Protein AF-A0A512M9X4-F1 (afdb_monomer)

InterPro domains:
  IPR002656 Acyltransferase 3 domain [PF01757] (6-324)
  IPR050879 Acyltransferase 3 [PTHR23028] (2-325)

Sequence (354 aa):
MVNRAYVGVSFFFVLSGFVLAYTYSGKLVGAGFSLRSFYARRVGRIYPAFFIGTLLHWPLFAWSQMTSLPSPDSYVRTGGVTLLTFSLVQSFFPWSLGQLNAPAWSVSVELFLYACFPWLIGMLGRVSNRRLSWIFLASLAACWGPALLHLMLPQGESAMPPWMRSPYPLTSTWIASFPVFHLPQFVAGAAAGLWVVRSARVACPVRLLHSLAACSLVLGVLILSMPSKQNILVDLALNHGALAGCFAVLFAWLALFPDLGLSRLLSWRPLVVLGDASYAMYILQMPVMAWLDWGMKRCGLEGLSLPGFGVGFVLLTLLSLLCTRWEDGVRPEFTRVLTMVFSRWRHSHGLKSL

Nearest PDB structures (foldseek):
  6w4s-assembly1_F  TM=2.107E-01  e=5.766E+00  Homo sapiens
  6gyo-assembly1_A  TM=1.285E-01  e=5.766E+00  Homo sapiens

Structure (mmCIF, N/CA/C/O backbone):
data_AF-A0A512M9X4-F1
#
_entry.id   AF-A0A512M9X4-F1
#
loop_
_atom_site.group_PDB
_atom_site.id
_atom_site.type_symbol
_atom_site.label_atom_id
_atom_site.label_alt_id
_atom_site.label_comp_id
_atom_site.label_asym_id
_atom_site.label_entity_id
_atom_site.label_seq_id
_atom_site.pdbx_PDB_ins_code
_atom_site.Cartn_x
_atom_site.Cartn_y
_atom_site.Cartn_z
_atom_site.occupancy
_atom_site.B_iso_or_equiv
_atom_site.auth_seq_id
_atom_site.auth_comp_id
_atom_site.auth_asym_id
_atom_site.auth_atom_id
_atom_site.pdbx_PDB_model_num
ATOM 1 N N . MET A 1 1 ? 3.735 17.672 -13.489 1.00 30.58 1 MET A N 1
ATOM 2 C CA . MET A 1 1 ? 2.627 18.016 -12.566 1.00 30.58 1 MET A CA 1
ATOM 3 C C . MET A 1 1 ? 2.171 16.865 -11.654 1.00 30.58 1 MET A C 1
ATOM 5 O O . MET A 1 1 ? 1.252 17.087 -10.884 1.00 30.58 1 MET A O 1
ATOM 9 N N . VAL A 1 2 ? 2.826 15.690 -11.606 1.00 48.66 2 VAL A N 1
ATOM 10 C CA . VAL A 1 2 ? 2.491 14.653 -10.599 1.00 48.66 2 VAL A CA 1
ATOM 11 C C . VAL A 1 2 ? 3.754 14.146 -9.893 1.00 48.66 2 VAL A C 1
ATOM 13 O O . VAL A 1 2 ? 4.154 13.001 -10.044 1.00 48.66 2 VAL A O 1
ATOM 16 N N . ASN A 1 3 ? 4.411 15.011 -9.116 1.00 61.12 3 ASN A N 1
ATOM 17 C CA . ASN A 1 3 ? 5.641 14.649 -8.390 1.00 61.12 3 ASN A CA 1
ATOM 18 C C . ASN A 1 3 ? 5.392 13.996 -7.019 1.00 61.12 3 ASN A C 1
ATOM 20 O O . ASN A 1 3 ? 6.343 13.763 -6.289 1.00 61.12 3 ASN A O 1
ATOM 24 N N . ARG A 1 4 ? 4.135 13.702 -6.648 1.00 73.00 4 ARG A N 1
ATOM 25 C CA . ARG A 1 4 ? 3.767 13.155 -5.323 1.00 73.00 4 ARG A CA 1
ATOM 26 C C . ARG A 1 4 ? 2.778 11.985 -5.364 1.00 73.00 4 ARG A C 1
ATOM 28 O O . ARG A 1 4 ? 2.141 11.683 -4.360 1.00 73.00 4 ARG A O 1
ATOM 35 N N . ALA A 1 5 ? 2.655 11.293 -6.502 1.00 74.69 5 ALA A N 1
ATOM 36 C CA . ALA A 1 5 ? 1.751 10.139 -6.638 1.00 74.69 5 ALA A CA 1
ATOM 37 C C . ALA A 1 5 ? 2.023 9.026 -5.606 1.00 74.69 5 ALA A C 1
ATOM 39 O O . ALA A 1 5 ? 1.099 8.329 -5.192 1.00 74.69 5 ALA A O 1
ATOM 40 N N . TYR A 1 6 ? 3.267 8.898 -5.132 1.00 80.44 6 TYR A N 1
ATOM 41 C CA . TYR A 1 6 ? 3.654 7.922 -4.109 1.00 80.44 6 TYR A CA 1
ATOM 42 C C . TYR A 1 6 ? 2.936 8.117 -2.760 1.00 80.44 6 TYR A C 1
ATOM 44 O O . TYR A 1 6 ? 2.852 7.167 -1.989 1.00 80.44 6 TYR A O 1
ATOM 52 N N . VAL A 1 7 ? 2.362 9.298 -2.483 1.00 86.00 7 VAL A N 1
ATOM 53 C CA . VAL A 1 7 ? 1.517 9.542 -1.295 1.00 86.00 7 VAL A CA 1
ATOM 54 C C . VAL A 1 7 ? 0.282 8.634 -1.287 1.00 86.00 7 VAL A C 1
ATOM 56 O O . VAL A 1 7 ? -0.192 8.235 -0.221 1.00 86.00 7 VAL A O 1
ATOM 59 N N . GLY A 1 8 ? -0.216 8.255 -2.470 1.00 87.56 8 GLY A N 1
ATOM 60 C CA . GLY A 1 8 ? -1.315 7.299 -2.601 1.00 87.56 8 GLY A CA 1
ATOM 61 C C . GLY A 1 8 ? -0.987 5.936 -1.988 1.00 87.56 8 GLY A C 1
ATOM 62 O O . GLY A 1 8 ? -1.864 5.284 -1.431 1.00 87.56 8 GLY A O 1
ATOM 63 N N . VAL A 1 9 ? 0.283 5.527 -1.995 1.00 90.38 9 VAL A N 1
ATOM 64 C CA . VAL A 1 9 ? 0.706 4.253 -1.403 1.00 90.38 9 VAL A CA 1
ATOM 65 C C . VAL A 1 9 ? 0.545 4.284 0.122 1.00 90.38 9 VAL A C 1
ATOM 67 O O . VAL A 1 9 ? -0.055 3.377 0.700 1.00 90.38 9 VAL A O 1
ATOM 70 N N . SER A 1 10 ? 0.980 5.363 0.781 1.00 92.94 10 SER A N 1
ATOM 71 C CA . SER A 1 10 ? 0.784 5.550 2.226 1.00 92.94 10 SER A CA 1
ATOM 72 C C . SER A 1 10 ? -0.702 5.585 2.595 1.00 92.94 10 SER A C 1
ATOM 74 O O . SER A 1 10 ? -1.104 4.994 3.599 1.00 92.94 10 SER A O 1
ATOM 76 N N . PHE A 1 11 ? -1.541 6.213 1.760 1.00 94.25 11 PHE A N 1
ATOM 77 C CA . PHE A 1 11 ? -3.000 6.174 1.911 1.00 94.25 11 PHE A CA 1
ATOM 78 C C . PHE A 1 11 ? -3.528 4.730 1.928 1.00 94.25 11 PHE A C 1
ATOM 80 O O . PHE A 1 11 ? -4.268 4.365 2.846 1.00 94.25 11 PHE A O 1
ATOM 87 N N . PHE A 1 12 ? -3.107 3.882 0.980 1.00 94.94 12 PHE A N 1
ATOM 88 C CA . PHE A 1 12 ? -3.525 2.477 0.923 1.00 94.94 12 PHE A CA 1
ATOM 89 C C . PHE A 1 12 ? -3.043 1.655 2.120 1.00 94.94 12 PHE A C 1
ATOM 91 O O . PHE A 1 12 ? -3.793 0.810 2.614 1.00 94.94 12 PHE A O 1
ATOM 98 N N . PHE A 1 13 ? -1.835 1.898 2.632 1.00 97.25 13 PHE A N 1
ATOM 99 C CA . PHE A 1 13 ? -1.333 1.178 3.804 1.00 97.25 13 PHE A CA 1
ATOM 100 C C . PHE A 1 13 ? -2.097 1.532 5.085 1.00 97.25 13 PHE A C 1
ATOM 102 O O . PHE A 1 13 ? -2.476 0.632 5.841 1.00 97.25 13 PHE A O 1
ATOM 109 N N . VAL A 1 14 ? -2.409 2.815 5.299 1.00 98.31 14 VAL A N 1
ATOM 110 C CA . VAL A 1 14 ? -3.261 3.250 6.421 1.00 98.31 14 VAL A CA 1
ATOM 111 C C . VAL A 1 14 ? -4.671 2.675 6.270 1.00 98.31 14 VAL A C 1
ATOM 113 O O . VAL A 1 14 ? -5.219 2.129 7.231 1.00 98.31 14 VAL A O 1
ATOM 116 N N . LEU A 1 15 ? -5.245 2.731 5.062 1.00 96.56 15 LEU A N 1
ATOM 117 C CA . LEU A 1 15 ? -6.571 2.183 4.772 1.00 96.56 15 LEU A CA 1
ATOM 118 C C . LEU A 1 15 ? -6.622 0.674 5.027 1.00 96.56 15 LEU A C 1
ATOM 120 O O . LEU A 1 15 ? -7.572 0.179 5.630 1.00 96.56 15 LEU A O 1
ATOM 124 N N . SER A 1 16 ? -5.588 -0.059 4.614 1.00 96.62 16 SER A N 1
ATOM 125 C CA . SER A 1 16 ? -5.487 -1.508 4.803 1.00 96.62 16 SER A CA 1
ATOM 126 C C . SER A 1 16 ? -5.482 -1.879 6.281 1.00 96.62 16 SER A C 1
ATOM 128 O O . SER A 1 16 ? -6.256 -2.745 6.693 1.00 96.62 16 SER A O 1
ATOM 130 N N . GLY A 1 17 ? -4.675 -1.189 7.094 1.00 97.56 17 GLY A N 1
ATOM 131 C CA . GLY A 1 17 ? -4.670 -1.371 8.545 1.00 97.56 17 GLY A CA 1
ATOM 132 C C . GLY A 1 17 ? -6.038 -1.071 9.158 1.00 97.56 17 GLY A C 1
ATOM 133 O O . GLY A 1 17 ? -6.568 -1.886 9.917 1.00 97.56 17 GLY A O 1
ATOM 134 N N . PHE A 1 18 ? -6.645 0.055 8.767 1.00 97.75 18 PHE A N 1
ATOM 135 C CA . PHE A 1 18 ? -7.956 0.497 9.245 1.00 97.75 18 PHE A CA 1
ATOM 136 C C . PHE A 1 18 ? -9.065 -0.508 8.925 1.00 97.75 18 PHE A C 1
ATOM 138 O O . PHE A 1 18 ? -9.742 -0.984 9.835 1.00 97.75 18 PHE A O 1
ATOM 145 N N . VAL A 1 19 ? -9.235 -0.876 7.653 1.00 95.06 19 VAL A N 1
ATOM 146 C CA . VAL A 1 19 ? -10.309 -1.770 7.189 1.00 95.06 19 VAL A CA 1
ATOM 147 C C . VAL A 1 19 ? -10.149 -3.170 7.772 1.00 95.06 19 VAL A C 1
ATOM 149 O O . VAL A 1 19 ? -11.140 -3.790 8.170 1.00 95.06 19 VAL A O 1
ATOM 152 N N . LEU A 1 20 ? -8.919 -3.684 7.857 1.00 95.00 20 LEU A N 1
ATOM 153 C CA . LEU A 1 20 ? -8.669 -4.987 8.463 1.00 95.00 20 LEU A CA 1
ATOM 154 C C . LEU A 1 20 ? -9.003 -4.983 9.956 1.00 95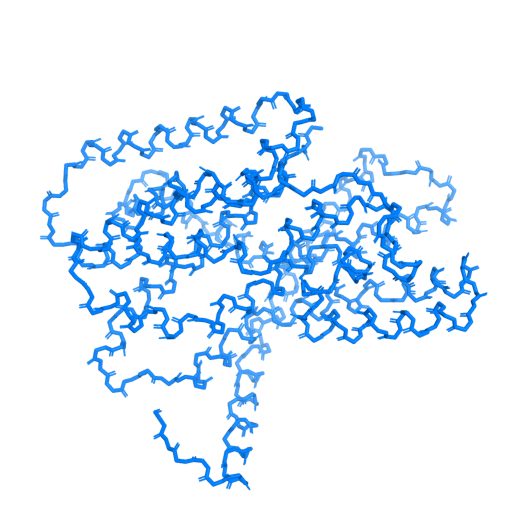.00 20 LEU A C 1
ATOM 156 O O . LEU A 1 20 ? -9.729 -5.865 10.416 1.00 95.00 20 LEU A O 1
ATOM 160 N N . ALA A 1 21 ? -8.539 -3.985 10.707 1.00 94.75 21 ALA A N 1
ATOM 161 C CA . ALA A 1 21 ? -8.894 -3.833 12.113 1.00 94.75 21 ALA A CA 1
ATOM 162 C C . ALA A 1 21 ? -10.410 -3.689 12.309 1.00 94.75 21 ALA A C 1
ATOM 164 O O . ALA A 1 21 ? -10.991 -4.388 13.140 1.00 94.75 21 ALA A O 1
ATOM 165 N N . TYR A 1 22 ? -11.058 -2.857 11.492 1.00 92.12 22 TYR A N 1
ATOM 166 C CA . TYR A 1 22 ? -12.501 -2.644 11.517 1.00 92.12 22 TYR A CA 1
ATOM 167 C C . TYR A 1 22 ? -13.269 -3.959 11.300 1.00 92.12 22 TYR A C 1
ATOM 169 O O . TYR A 1 22 ? -14.143 -4.312 12.086 1.00 92.12 22 TYR A O 1
ATOM 177 N N . THR A 1 23 ? -12.869 -4.750 10.300 1.00 89.94 23 THR A N 1
ATOM 178 C CA . THR A 1 23 ? -13.558 -5.992 9.904 1.00 89.94 23 THR A CA 1
ATOM 179 C C . THR A 1 23 ? -13.289 -7.177 10.840 1.00 89.94 23 THR A C 1
ATOM 181 O O . THR A 1 23 ? -14.160 -8.029 11.033 1.00 89.94 23 THR A O 1
ATOM 184 N N . TYR A 1 24 ? -12.070 -7.295 11.381 1.00 88.44 24 TYR A N 1
ATOM 185 C CA . TYR A 1 24 ? -11.636 -8.477 12.142 1.00 88.44 24 TYR A CA 1
ATOM 186 C C . TYR A 1 24 ? -11.663 -8.302 13.663 1.00 88.44 24 TYR A C 1
ATOM 188 O O . TYR A 1 24 ? -11.591 -9.305 14.371 1.00 88.44 24 TYR A O 1
ATOM 196 N N . SER A 1 25 ? -11.833 -7.080 14.174 1.00 80.69 25 SER A N 1
ATOM 197 C CA . SER A 1 25 ? -11.931 -6.787 15.613 1.00 80.69 25 SER A CA 1
ATOM 198 C C . SER A 1 25 ? -12.936 -7.678 16.361 1.00 80.69 25 SER A C 1
ATOM 200 O O . SER A 1 25 ? -12.596 -8.234 17.402 1.00 80.69 25 SER A O 1
ATOM 202 N N . GLY A 1 26 ? -14.139 -7.885 15.812 1.00 68.50 26 GLY A N 1
ATOM 203 C CA . GLY A 1 26 ? -15.171 -8.743 16.412 1.00 68.50 26 GLY A CA 1
ATOM 204 C C . GLY A 1 26 ? -14.942 -10.249 16.229 1.00 68.50 26 GLY A C 1
ATOM 205 O O . GLY A 1 26 ? -15.452 -11.051 17.004 1.00 68.50 26 GLY A O 1
ATOM 206 N N . LYS A 1 27 ? -14.147 -10.657 15.229 1.00 64.81 27 LYS A N 1
ATOM 207 C CA . LYS A 1 27 ? -13.907 -12.077 14.901 1.00 64.81 27 LYS A CA 1
ATOM 208 C C . LYS A 1 27 ? -12.785 -12.714 15.713 1.00 64.81 27 LYS A C 1
ATOM 210 O O . LYS A 1 27 ? -12.705 -13.932 15.744 1.00 64.81 27 LYS A O 1
ATOM 215 N N . LEU A 1 28 ? -11.934 -11.913 16.348 1.00 56.09 28 LEU A N 1
ATOM 216 C CA . LEU A 1 28 ? -10.841 -12.391 17.205 1.00 56.09 28 LEU A CA 1
ATOM 217 C C . LEU A 1 28 ? -11.299 -12.737 18.625 1.00 56.09 28 LEU A C 1
ATOM 219 O O . LEU A 1 28 ? -10.590 -13.437 19.337 1.00 56.09 28 LEU A O 1
ATOM 223 N N . VAL A 1 29 ? -12.473 -12.245 19.030 1.00 51.12 29 VAL A N 1
ATOM 224 C CA . VAL A 1 29 ? -13.081 -12.532 20.339 1.00 51.12 29 VAL A CA 1
ATOM 225 C C . VAL A 1 29 ? -13.922 -13.821 20.298 1.00 51.12 29 VAL A C 1
ATOM 227 O O . VAL A 1 29 ? -14.211 -14.395 21.340 1.00 51.12 29 VAL A O 1
ATOM 230 N N . GLY A 1 30 ? -14.267 -14.328 19.106 1.00 51.59 30 GLY A N 1
ATOM 231 C CA . GLY A 1 30 ? -14.988 -15.593 18.918 1.00 51.59 30 GLY A CA 1
ATOM 232 C C . GLY A 1 30 ? -14.161 -16.644 18.173 1.00 51.59 30 GLY A C 1
ATOM 233 O O . GLY A 1 30 ? -13.244 -16.312 17.428 1.00 51.59 30 GLY A O 1
ATOM 234 N N . ALA A 1 31 ? -14.526 -17.922 18.307 1.00 55.19 31 ALA A N 1
ATOM 235 C CA . ALA A 1 31 ? -13.871 -19.085 17.685 1.00 55.19 31 ALA A CA 1
ATOM 236 C C . ALA A 1 31 ? -13.929 -19.141 16.129 1.00 55.19 31 ALA A C 1
ATOM 238 O O . ALA A 1 31 ? -13.787 -20.205 15.534 1.00 55.19 31 ALA A O 1
ATOM 239 N N . GLY A 1 32 ? -14.153 -18.011 15.445 1.00 64.25 32 GLY A N 1
ATOM 240 C CA . GLY A 1 32 ? -14.373 -17.922 13.995 1.00 64.25 32 GLY A CA 1
ATOM 241 C C . GLY A 1 32 ? -13.194 -17.389 13.169 1.00 64.25 32 GLY A C 1
ATOM 242 O O . GLY A 1 32 ? -13.316 -17.260 11.946 1.00 64.25 32 GLY A O 1
ATOM 243 N N . PHE A 1 33 ? -12.059 -17.038 13.785 1.00 78.38 33 PHE A N 1
ATOM 244 C CA . PHE A 1 33 ? -10.885 -16.556 13.051 1.00 78.38 33 PHE A CA 1
ATOM 245 C C . PHE A 1 33 ? -9.995 -17.713 12.572 1.00 78.38 33 PHE A C 1
ATOM 247 O O . PHE A 1 33 ? -9.261 -18.320 13.342 1.00 78.38 33 PHE A O 1
ATOM 254 N N . SER A 1 34 ? -10.021 -17.989 11.266 1.00 85.31 34 SER A N 1
ATOM 255 C CA . SER A 1 34 ? -9.096 -18.928 10.618 1.00 85.31 34 SER A CA 1
ATOM 256 C C . SER A 1 34 ? -7.942 -18.173 9.958 1.00 85.31 34 SER A C 1
ATOM 258 O O . SER A 1 34 ? -8.152 -17.470 8.964 1.00 85.31 34 SER A O 1
ATOM 260 N N . LEU A 1 35 ? -6.716 -18.368 10.466 1.00 86.81 35 LEU A N 1
ATOM 261 C CA . LEU A 1 35 ? -5.480 -17.820 9.882 1.00 86.81 35 LEU A CA 1
ATOM 262 C C . LEU A 1 35 ? -5.317 -18.208 8.409 1.00 86.81 35 LEU A C 1
ATOM 264 O O . LEU A 1 35 ? -4.968 -17.380 7.572 1.00 86.81 35 LEU A O 1
ATOM 268 N N . ARG A 1 36 ? -5.635 -19.460 8.064 1.00 84.88 36 ARG A N 1
ATOM 269 C CA . ARG A 1 36 ? -5.531 -19.948 6.682 1.00 84.88 36 ARG A CA 1
ATOM 270 C C . ARG A 1 36 ? -6.487 -19.213 5.763 1.00 84.88 36 ARG A C 1
ATOM 272 O O . ARG A 1 36 ? -6.090 -18.700 4.724 1.00 84.88 36 ARG A O 1
ATOM 279 N N . SER A 1 37 ? -7.753 -19.138 6.167 1.00 86.88 37 SER A N 1
ATOM 280 C CA . SER A 1 37 ? -8.780 -18.460 5.384 1.00 86.88 37 SER A CA 1
ATOM 281 C C . SER A 1 37 ? -8.531 -16.954 5.329 1.00 86.88 37 SER A C 1
ATOM 283 O O . SER A 1 37 ? -9.002 -16.301 4.405 1.00 86.88 37 SER A O 1
ATOM 285 N N . PHE A 1 38 ? -7.834 -16.381 6.314 1.00 90.69 38 PHE A N 1
ATOM 286 C CA . PHE A 1 38 ? -7.352 -15.007 6.253 1.00 90.69 38 PHE A CA 1
ATOM 287 C C . PHE A 1 38 ? -6.303 -14.858 5.145 1.00 90.69 38 PHE A C 1
ATOM 289 O O . PHE A 1 38 ? -6.562 -14.122 4.195 1.00 90.69 38 PHE A O 1
ATOM 296 N N . TYR A 1 39 ? -5.188 -15.594 5.207 1.00 92.75 39 TYR A N 1
ATOM 297 C CA . TYR A 1 39 ? -4.108 -15.472 4.222 1.00 92.75 39 TYR A CA 1
ATOM 298 C C . TYR A 1 39 ? -4.550 -15.830 2.804 1.00 92.75 39 TYR A C 1
ATOM 300 O O . TYR A 1 39 ? -4.261 -15.075 1.882 1.00 92.75 39 TYR A O 1
ATOM 308 N N . ALA A 1 40 ? -5.335 -16.896 2.625 1.00 91.19 40 ALA A N 1
ATOM 309 C CA . ALA A 1 40 ? -5.863 -17.273 1.314 1.00 91.19 40 ALA A CA 1
ATOM 310 C C . ALA A 1 40 ? -6.711 -16.149 0.692 1.00 91.19 40 ALA A C 1
ATOM 312 O O . ALA A 1 40 ? -6.562 -15.854 -0.490 1.00 91.19 40 ALA A O 1
ATOM 313 N N . ARG A 1 41 ? -7.541 -15.459 1.492 1.00 90.31 41 ARG A N 1
ATOM 314 C CA . ARG A 1 41 ? -8.323 -14.301 1.026 1.00 90.31 41 ARG A CA 1
ATOM 315 C C . ARG A 1 41 ? -7.454 -13.088 0.697 1.00 90.31 41 ARG A C 1
ATOM 317 O O . ARG A 1 41 ? -7.812 -12.332 -0.198 1.00 90.31 41 ARG A O 1
ATOM 324 N N . ARG A 1 42 ? -6.349 -12.871 1.421 1.00 92.81 42 ARG A N 1
ATOM 325 C CA . ARG A 1 42 ? -5.425 -11.758 1.142 1.00 92.81 42 ARG A CA 1
ATOM 326 C C . ARG A 1 42 ? -4.625 -12.013 -0.130 1.00 92.81 42 ARG A C 1
ATOM 328 O O . ARG A 1 42 ? -4.653 -11.175 -1.020 1.00 92.81 42 ARG A O 1
ATOM 335 N N . VAL A 1 43 ? -4.012 -13.190 -0.257 1.00 92.56 43 VAL A N 1
ATOM 336 C CA . VAL A 1 43 ? -3.266 -13.589 -1.461 1.00 92.56 43 VAL A CA 1
ATOM 337 C C . VAL A 1 43 ? -4.191 -13.635 -2.676 1.00 92.56 43 VAL A C 1
ATOM 339 O O . VAL A 1 43 ? -3.854 -13.072 -3.709 1.00 92.56 43 VAL A O 1
ATOM 342 N N . GLY A 1 44 ? -5.394 -14.204 -2.546 1.00 90.12 44 GLY A N 1
ATOM 343 C CA . GLY A 1 44 ? -6.375 -14.233 -3.634 1.00 90.12 44 GLY A CA 1
ATOM 344 C C . GLY A 1 44 ? -6.937 -12.870 -4.036 1.00 90.12 44 GLY A C 1
ATOM 345 O O . GLY A 1 44 ? -7.483 -12.751 -5.126 1.00 90.12 44 GLY A O 1
ATOM 346 N N . ARG A 1 45 ? -6.792 -11.844 -3.190 1.00 88.88 45 ARG A N 1
ATOM 347 C CA . ARG A 1 45 ? -7.145 -10.463 -3.535 1.00 88.88 45 ARG A CA 1
ATOM 348 C C . ARG A 1 45 ? -6.049 -9.762 -4.339 1.00 88.88 45 ARG A C 1
ATOM 350 O O . ARG A 1 45 ? -6.391 -8.977 -5.206 1.00 88.88 45 ARG A O 1
ATOM 357 N N . ILE A 1 46 ? -4.775 -9.987 -4.011 1.00 91.62 46 ILE A N 1
ATOM 358 C CA . ILE A 1 46 ? -3.660 -9.189 -4.558 1.00 91.62 46 ILE A CA 1
ATOM 359 C C . ILE A 1 46 ? -2.920 -9.895 -5.700 1.00 91.62 46 ILE A C 1
ATOM 361 O O . ILE A 1 46 ? -2.515 -9.266 -6.672 1.00 91.62 46 ILE A O 1
ATOM 365 N N . TYR A 1 47 ? -2.733 -11.212 -5.599 1.00 93.25 47 TYR A N 1
ATOM 366 C CA . TYR A 1 47 ? -1.831 -11.942 -6.486 1.00 93.25 47 TYR A CA 1
ATOM 367 C C . TYR A 1 47 ? -2.307 -12.024 -7.946 1.00 93.25 47 TYR A C 1
ATOM 369 O O . TYR A 1 47 ? -1.448 -11.934 -8.817 1.00 93.25 47 TYR A O 1
ATOM 377 N N . PRO A 1 48 ? -3.611 -12.167 -8.266 1.00 92.25 48 PRO A N 1
ATOM 378 C CA . PRO A 1 48 ? -4.051 -12.318 -9.655 1.00 92.25 48 PRO A CA 1
ATOM 379 C C . PRO A 1 48 ? -3.702 -11.123 -10.567 1.00 92.25 48 PRO A C 1
ATOM 381 O O . PRO A 1 48 ? -2.961 -11.311 -11.534 1.00 92.25 48 PRO A O 1
ATOM 384 N N . ALA A 1 49 ? -4.138 -9.894 -10.257 1.00 92.56 49 ALA A N 1
ATOM 385 C CA . ALA A 1 49 ? -3.760 -8.702 -11.028 1.00 92.56 49 ALA A CA 1
ATOM 386 C C . ALA A 1 49 ? -2.253 -8.449 -10.984 1.00 92.56 49 ALA A C 1
ATOM 388 O O . ALA A 1 49 ? -1.666 -8.104 -12.010 1.00 92.56 49 ALA A O 1
ATOM 389 N N . PHE A 1 50 ? -1.614 -8.657 -9.825 1.00 95.56 50 PHE A N 1
ATOM 390 C CA . PHE A 1 50 ? -0.160 -8.568 -9.697 1.00 95.56 50 PHE A CA 1
ATOM 391 C C . PHE A 1 50 ? 0.561 -9.477 -10.702 1.00 95.56 50 PHE A C 1
ATOM 393 O O . PHE A 1 50 ? 1.465 -9.027 -11.413 1.00 95.56 50 PHE A O 1
ATOM 400 N N . PHE A 1 51 ? 0.146 -10.741 -10.775 1.00 95.44 51 PHE A N 1
ATOM 401 C CA . PHE A 1 51 ? 0.720 -11.739 -11.662 1.00 95.44 51 PHE A CA 1
ATOM 402 C C . PHE A 1 51 ? 0.510 -11.349 -13.124 1.00 95.44 51 PHE A C 1
ATOM 404 O O . PHE A 1 51 ? 1.478 -11.338 -13.876 1.00 95.44 51 PHE A O 1
ATOM 411 N N . ILE A 1 52 ? -0.710 -10.954 -13.510 1.00 94.56 52 ILE A N 1
ATOM 412 C CA . ILE A 1 52 ? -1.013 -10.513 -14.880 1.00 94.56 52 ILE A CA 1
ATOM 413 C C . ILE A 1 52 ? -0.156 -9.312 -15.270 1.00 94.56 52 ILE A C 1
ATOM 415 O O . ILE A 1 52 ? 0.513 -9.355 -16.297 1.00 94.56 52 ILE A O 1
ATOM 419 N N . GLY A 1 53 ? -0.135 -8.246 -14.466 1.00 94.88 53 GLY A N 1
ATOM 420 C CA . GLY A 1 53 ? 0.623 -7.046 -14.818 1.00 94.88 53 GLY A CA 1
ATOM 421 C C . GLY A 1 53 ? 2.127 -7.302 -14.900 1.00 94.88 53 GLY A C 1
ATOM 422 O O . GLY A 1 53 ? 2.794 -6.830 -15.819 1.00 94.88 53 GLY A O 1
ATOM 423 N N . THR A 1 54 ? 2.659 -8.111 -13.987 1.00 95.75 54 THR A N 1
ATOM 424 C CA . THR A 1 54 ? 4.077 -8.493 -14.004 1.00 95.75 54 THR A CA 1
ATOM 425 C C . THR A 1 54 ? 4.404 -9.380 -15.204 1.00 95.75 54 THR A C 1
ATOM 427 O O . THR A 1 54 ? 5.403 -9.142 -15.880 1.00 95.75 54 THR A O 1
ATOM 430 N N . LEU A 1 55 ? 3.544 -10.350 -15.525 1.00 96.44 55 LEU A N 1
ATOM 431 C CA . LEU A 1 55 ? 3.688 -11.211 -16.697 1.00 96.44 55 LEU A CA 1
ATOM 432 C C . LEU A 1 55 ? 3.598 -10.416 -18.004 1.00 96.44 55 LEU A C 1
ATOM 434 O O . LEU A 1 55 ? 4.372 -10.674 -18.918 1.00 96.44 55 LEU A O 1
ATOM 438 N N . LEU A 1 56 ? 2.710 -9.421 -18.084 1.00 96.00 56 LEU A N 1
ATOM 439 C CA . LEU A 1 56 ? 2.606 -8.533 -19.242 1.00 96.00 56 LEU A CA 1
ATOM 440 C C . LEU A 1 56 ? 3.888 -7.726 -19.458 1.00 96.00 56 LEU A C 1
ATOM 442 O O . LEU A 1 56 ? 4.277 -7.520 -20.603 1.00 96.00 56 LEU A O 1
ATOM 446 N N . HIS A 1 57 ? 4.562 -7.274 -18.397 1.00 95.62 57 HIS A N 1
ATOM 447 C CA . HIS A 1 57 ? 5.808 -6.516 -18.547 1.00 95.62 57 HIS A CA 1
ATOM 448 C C . HIS A 1 57 ? 7.028 -7.410 -18.829 1.00 95.62 57 HIS A C 1
ATOM 450 O O . HIS A 1 57 ? 8.006 -6.961 -19.428 1.00 95.62 57 HIS A O 1
ATOM 456 N N . TRP A 1 58 ? 6.974 -8.676 -18.406 1.00 96.19 58 TRP A N 1
ATOM 457 C CA . TRP A 1 58 ? 8.118 -9.585 -18.411 1.00 96.19 58 TRP A CA 1
ATOM 458 C C . TRP A 1 58 ? 8.825 -9.745 -19.766 1.00 96.19 58 TRP A C 1
ATOM 460 O O . TRP A 1 58 ? 10.051 -9.668 -19.764 1.00 96.19 58 TRP A O 1
ATOM 470 N N . PRO A 1 59 ? 8.140 -9.877 -20.923 1.00 95.44 59 PRO A N 1
ATOM 471 C CA . PRO A 1 59 ? 8.817 -10.003 -22.213 1.00 95.44 59 PRO A CA 1
ATOM 472 C C . PRO A 1 59 ? 9.675 -8.789 -22.578 1.00 95.44 59 PRO A C 1
ATOM 474 O O . PRO A 1 59 ? 10.786 -8.960 -23.071 1.00 95.44 59 PRO A O 1
ATOM 477 N N . LEU A 1 60 ? 9.193 -7.569 -22.311 1.00 93.12 60 LEU A N 1
ATOM 478 C CA . LEU A 1 60 ? 9.946 -6.342 -22.594 1.00 93.12 60 LEU A CA 1
ATOM 479 C C . LEU A 1 60 ? 11.161 -6.211 -21.671 1.00 93.12 60 LEU A C 1
ATOM 481 O O . LEU A 1 60 ? 12.237 -5.827 -22.127 1.00 93.12 60 LEU A O 1
ATOM 485 N N . PHE A 1 61 ? 11.000 -6.577 -20.396 1.00 92.12 61 PHE A N 1
ATOM 486 C CA . PHE A 1 61 ? 12.097 -6.638 -19.433 1.00 92.12 61 PHE A CA 1
ATOM 487 C C . PHE A 1 61 ? 13.146 -7.688 -19.826 1.00 92.12 61 PHE A C 1
ATOM 489 O O . PHE A 1 61 ? 14.332 -7.386 -19.884 1.00 92.12 61 PHE A O 1
ATOM 496 N N . ALA A 1 62 ? 12.730 -8.916 -20.135 1.00 91.50 62 ALA A N 1
ATOM 497 C CA . ALA A 1 62 ? 13.647 -9.976 -20.539 1.00 91.50 62 ALA A CA 1
ATOM 498 C C . ALA A 1 62 ? 14.384 -9.598 -21.832 1.00 91.50 62 ALA A C 1
ATOM 500 O O . ALA A 1 62 ? 15.606 -9.705 -21.895 1.00 91.50 62 ALA A O 1
ATOM 501 N N . TRP A 1 63 ? 13.663 -9.076 -22.830 1.00 90.38 63 TRP A N 1
ATOM 502 C CA . TRP A 1 63 ? 14.253 -8.613 -24.084 1.00 90.38 63 TRP A CA 1
ATOM 503 C C . TRP A 1 63 ? 15.306 -7.527 -23.856 1.00 90.38 63 TRP A C 1
ATOM 505 O O . TRP A 1 63 ? 16.426 -7.663 -24.342 1.00 90.38 63 TRP A O 1
ATOM 515 N N . SER A 1 64 ? 14.990 -6.480 -23.084 1.00 87.19 64 SER A N 1
ATOM 516 C CA . SER A 1 64 ? 15.934 -5.384 -22.831 1.00 87.19 64 SER A CA 1
ATOM 517 C C . SER A 1 64 ? 17.202 -5.868 -22.125 1.00 87.19 64 SER A C 1
ATOM 519 O O . SER A 1 64 ? 18.306 -5.485 -22.514 1.00 87.19 64 SER A O 1
ATOM 521 N N . GLN A 1 65 ? 17.069 -6.779 -21.160 1.00 84.44 65 GLN A N 1
ATOM 522 C CA . GLN A 1 65 ? 18.208 -7.380 -20.470 1.00 84.44 65 GLN A CA 1
ATOM 523 C C . GLN A 1 65 ? 19.087 -8.224 -21.404 1.00 84.44 65 GLN A C 1
ATOM 525 O O . GLN A 1 65 ? 20.313 -8.186 -21.282 1.00 84.44 65 GLN A O 1
ATOM 530 N N . MET A 1 66 ? 18.482 -8.950 -22.349 1.00 83.31 66 MET A N 1
ATOM 531 C CA . MET A 1 66 ? 19.192 -9.810 -23.302 1.00 83.31 66 MET A CA 1
ATOM 532 C C . MET A 1 66 ? 19.871 -9.020 -24.427 1.00 83.31 66 MET A C 1
ATOM 534 O O . MET A 1 66 ? 20.958 -9.397 -24.854 1.00 83.31 66 MET A O 1
ATOM 538 N N . THR A 1 67 ? 19.266 -7.932 -24.911 1.00 85.19 67 THR A N 1
ATOM 539 C CA . THR A 1 67 ? 19.795 -7.186 -26.066 1.00 85.19 67 THR A CA 1
ATOM 540 C C . THR A 1 67 ? 20.691 -6.017 -25.690 1.00 85.19 67 THR A C 1
ATOM 542 O O . THR A 1 67 ? 21.625 -5.707 -26.422 1.00 85.19 67 THR A O 1
ATOM 545 N N . SER A 1 68 ? 20.403 -5.333 -24.581 1.00 76.62 68 SER A N 1
ATOM 546 C CA . SER A 1 68 ? 21.100 -4.094 -24.220 1.00 76.62 68 SER A CA 1
ATOM 547 C C . SER A 1 68 ? 22.275 -4.324 -23.269 1.00 76.62 68 SER A C 1
ATOM 549 O O . SER A 1 68 ? 23.165 -3.483 -23.203 1.00 76.62 68 SER A O 1
ATOM 551 N N . LEU A 1 69 ? 22.292 -5.448 -22.543 1.00 69.44 69 LEU A N 1
ATOM 552 C CA . LEU A 1 69 ? 23.344 -5.812 -21.586 1.00 69.44 69 LEU A CA 1
ATOM 553 C C . LEU A 1 69 ? 23.676 -7.319 -21.654 1.00 69.44 69 LEU A C 1
ATOM 555 O O . LEU A 1 69 ? 23.539 -8.012 -20.644 1.00 69.44 69 LEU A O 1
ATOM 559 N N . PRO A 1 70 ? 24.075 -7.877 -22.813 1.00 75.94 70 PRO A N 1
ATOM 560 C CA . PRO A 1 70 ? 24.348 -9.306 -22.919 1.00 75.94 70 PRO A CA 1
ATOM 561 C C . PRO A 1 70 ? 25.611 -9.687 -22.131 1.00 75.94 70 PRO A C 1
ATOM 563 O O . PRO A 1 70 ? 26.735 -9.424 -22.553 1.00 75.94 70 PRO A O 1
ATOM 566 N N . SER A 1 71 ? 25.429 -10.332 -20.978 1.00 82.25 71 SER A N 1
ATOM 567 C CA . SER A 1 71 ? 26.502 -10.944 -20.185 1.00 82.25 71 SER A CA 1
ATOM 568 C C . SER A 1 71 ? 25.957 -12.094 -19.324 1.00 82.25 71 SER A C 1
ATOM 570 O O . SER A 1 71 ? 24.769 -12.077 -18.985 1.00 82.25 71 SER A O 1
ATOM 572 N N . PRO A 1 72 ? 26.788 -13.082 -18.926 1.00 82.38 72 PRO A N 1
ATOM 573 C CA . PRO A 1 72 ? 26.402 -14.115 -17.956 1.00 82.38 72 PRO A CA 1
ATOM 574 C C . PRO A 1 72 ? 25.733 -13.536 -16.699 1.00 82.38 72 PRO A C 1
ATOM 576 O O . PRO A 1 72 ? 24.679 -14.012 -16.273 1.00 82.38 72 PRO A O 1
ATOM 579 N N . ASP A 1 73 ? 26.284 -12.439 -16.178 1.00 80.75 73 ASP A N 1
ATOM 580 C CA . ASP A 1 73 ? 25.764 -11.738 -15.003 1.00 80.75 73 ASP A CA 1
ATOM 581 C C . ASP A 1 73 ? 24.369 -11.141 -15.239 1.00 80.75 73 ASP A C 1
ATOM 583 O O . ASP A 1 73 ? 23.523 -11.160 -14.342 1.00 80.75 73 ASP A O 1
ATOM 587 N N . SER A 1 74 ? 24.085 -10.650 -16.451 1.00 79.69 74 SER A N 1
ATOM 588 C CA . SER A 1 74 ? 22.767 -10.117 -16.813 1.00 79.69 74 SER A CA 1
ATOM 589 C C . SER A 1 74 ? 21.690 -11.202 -16.799 1.00 79.69 74 SER A C 1
ATOM 591 O O . SER A 1 74 ? 20.590 -10.962 -16.294 1.00 79.69 74 SER A O 1
ATOM 593 N N . TYR A 1 75 ? 21.994 -12.422 -17.257 1.00 84.69 75 TYR A N 1
ATOM 594 C CA . TYR A 1 75 ? 21.043 -13.540 -17.205 1.00 84.69 75 TYR A CA 1
ATOM 595 C C . TYR A 1 75 ? 20.734 -13.958 -15.766 1.00 84.69 75 TYR A C 1
ATOM 597 O O . TYR A 1 75 ? 19.563 -14.093 -15.399 1.00 84.69 75 TYR A O 1
ATOM 605 N N . VAL A 1 76 ? 21.766 -14.091 -14.925 1.00 86.75 76 VAL A N 1
ATOM 606 C CA . VAL A 1 76 ? 21.604 -14.415 -13.498 1.00 86.75 76 VAL A CA 1
ATOM 607 C C . VAL A 1 76 ? 20.791 -13.332 -12.790 1.00 86.75 76 VAL A C 1
ATOM 609 O O . VAL A 1 76 ? 19.836 -13.640 -12.074 1.00 86.75 76 VAL A O 1
ATOM 612 N N . ARG A 1 77 ? 21.101 -12.055 -13.044 1.00 84.62 77 ARG A N 1
ATOM 613 C CA . ARG A 1 77 ? 20.355 -10.917 -12.494 1.00 84.62 77 ARG A CA 1
ATOM 614 C C . ARG A 1 77 ? 18.896 -10.928 -12.944 1.00 84.62 77 ARG A C 1
ATOM 616 O O . ARG A 1 77 ? 18.012 -10.742 -12.114 1.00 84.62 77 ARG A O 1
ATOM 623 N N . THR A 1 78 ? 18.627 -11.192 -14.220 1.00 89.38 78 THR A N 1
ATOM 624 C CA . THR A 1 78 ? 17.266 -11.268 -14.781 1.00 89.38 78 THR A CA 1
ATOM 625 C C . THR A 1 78 ? 16.457 -12.384 -14.123 1.00 89.38 78 THR A C 1
ATOM 627 O O . THR A 1 78 ? 15.318 -12.156 -13.705 1.00 89.38 78 THR A O 1
ATOM 630 N N . GLY A 1 79 ? 17.055 -13.569 -13.957 1.00 92.81 79 GLY A N 1
ATOM 631 C CA . GLY A 1 79 ? 16.447 -14.687 -13.234 1.00 92.81 79 GLY A CA 1
ATOM 632 C C . GLY A 1 79 ? 16.167 -14.346 -11.768 1.00 92.81 79 GLY A C 1
ATOM 633 O O . GLY A 1 79 ? 15.058 -14.570 -11.284 1.00 92.81 79 GLY A O 1
ATOM 634 N N . GLY A 1 80 ? 17.129 -13.718 -11.087 1.00 93.38 80 GLY A N 1
ATOM 635 C CA . GLY A 1 80 ? 16.990 -13.264 -9.704 1.00 93.38 80 GLY A CA 1
ATOM 636 C C . GLY A 1 80 ? 15.876 -12.229 -9.519 1.00 93.38 80 GLY A C 1
ATOM 637 O O . GLY A 1 80 ? 15.008 -12.411 -8.669 1.00 93.38 80 GLY A O 1
ATOM 638 N N . VAL A 1 81 ? 15.840 -11.177 -10.346 1.00 92.81 81 VAL A N 1
ATOM 639 C CA . VAL A 1 81 ? 14.765 -10.165 -10.329 1.00 92.81 81 VAL A CA 1
ATOM 640 C C . VAL A 1 81 ? 13.406 -10.810 -10.597 1.00 92.81 81 VAL A C 1
ATOM 642 O O . VAL A 1 81 ? 12.434 -10.490 -9.911 1.00 92.81 81 VAL A O 1
ATOM 645 N N . THR A 1 82 ? 13.334 -11.722 -11.572 1.00 95.50 82 THR A N 1
ATOM 646 C CA . THR A 1 82 ? 12.100 -12.444 -11.914 1.00 95.50 82 THR A CA 1
ATOM 647 C C . THR A 1 82 ? 11.595 -13.224 -10.703 1.00 95.50 82 THR A C 1
ATOM 649 O O . THR A 1 82 ? 10.457 -13.025 -10.278 1.00 95.50 82 THR A O 1
ATOM 652 N N . LEU A 1 83 ? 12.454 -14.039 -10.085 1.00 96.56 83 LEU A N 1
ATOM 653 C CA . LEU A 1 83 ? 12.108 -14.833 -8.908 1.00 96.56 83 LEU A CA 1
ATOM 654 C C . LEU A 1 83 ? 11.656 -13.955 -7.739 1.00 96.56 83 LEU A C 1
ATOM 656 O O . LEU A 1 83 ? 10.605 -14.215 -7.155 1.00 96.56 83 LEU A O 1
ATOM 660 N N . LEU A 1 84 ? 12.409 -12.903 -7.407 1.00 95.94 84 LEU A N 1
ATOM 661 C CA . LEU A 1 84 ? 12.086 -12.008 -6.294 1.00 95.94 84 LEU A CA 1
ATOM 662 C C . LEU A 1 84 ? 10.778 -11.241 -6.513 1.00 95.94 84 LEU A C 1
ATOM 664 O O . LEU A 1 84 ? 10.012 -11.056 -5.570 1.00 95.94 84 LEU A O 1
ATOM 668 N N . THR A 1 85 ? 10.506 -10.820 -7.750 1.00 95.81 85 THR A N 1
ATOM 669 C CA . THR A 1 85 ? 9.292 -10.067 -8.081 1.00 95.81 85 THR A CA 1
ATOM 670 C C . THR A 1 85 ? 8.072 -10.980 -8.042 1.00 95.81 85 THR A C 1
ATOM 672 O O . THR A 1 85 ? 7.128 -10.688 -7.317 1.00 95.81 85 THR A O 1
ATOM 675 N N . PHE A 1 86 ? 8.092 -12.125 -8.737 1.00 96.31 86 PHE A N 1
ATOM 676 C CA . PHE A 1 86 ? 6.958 -13.062 -8.739 1.00 96.31 86 PHE A CA 1
ATOM 677 C C . PHE A 1 86 ? 6.676 -13.682 -7.363 1.00 96.31 86 PHE A C 1
ATOM 679 O O . PHE A 1 86 ? 5.537 -14.070 -7.093 1.00 96.31 86 PHE A O 1
ATOM 686 N N . SER A 1 87 ? 7.681 -13.749 -6.487 1.00 96.06 87 SER A N 1
ATOM 687 C CA . SER A 1 87 ? 7.520 -14.178 -5.093 1.00 96.06 87 SER A CA 1
ATOM 688 C C . SER A 1 87 ? 7.095 -13.054 -4.138 1.00 96.06 87 SER A C 1
ATOM 690 O O . SER A 1 87 ? 6.817 -13.336 -2.974 1.00 96.06 87 SER A O 1
ATOM 692 N N . LEU A 1 88 ? 6.985 -11.806 -4.618 1.00 96.00 88 LEU A N 1
ATOM 693 C CA . LEU A 1 88 ? 6.631 -10.618 -3.833 1.00 96.00 88 LEU A CA 1
ATOM 694 C C . LEU A 1 88 ? 7.592 -10.333 -2.661 1.00 96.00 88 LEU A C 1
ATOM 696 O O . LEU A 1 88 ? 7.166 -9.835 -1.617 1.00 96.00 88 LEU A O 1
ATOM 700 N N . VAL A 1 89 ? 8.893 -10.610 -2.812 1.00 95.88 89 VAL A N 1
ATOM 701 C CA . VAL A 1 89 ? 9.922 -10.333 -1.781 1.00 95.88 89 VAL A CA 1
ATOM 702 C C . VAL A 1 89 ? 11.010 -9.353 -2.231 1.00 95.88 89 VAL A C 1
ATOM 704 O O . VAL A 1 89 ? 11.917 -9.037 -1.464 1.00 95.88 89 VAL A O 1
ATOM 707 N N . GLN A 1 90 ? 10.908 -8.808 -3.442 1.00 93.12 90 GLN A N 1
ATOM 708 C CA . GLN A 1 90 ? 11.845 -7.845 -4.028 1.00 93.12 90 GLN A CA 1
ATOM 709 C C . GLN A 1 90 ? 12.105 -6.609 -3.148 1.00 93.12 90 GLN A C 1
ATOM 711 O O . GLN A 1 90 ? 13.203 -6.062 -3.164 1.00 93.12 90 GLN A O 1
ATOM 716 N N . SER A 1 91 ? 11.146 -6.194 -2.312 1.00 93.44 91 SER A N 1
ATOM 717 C CA . SER A 1 91 ? 11.313 -5.032 -1.425 1.00 93.44 91 SER A CA 1
ATOM 718 C C . SER A 1 91 ? 12.364 -5.215 -0.329 1.00 93.44 91 SER A C 1
ATOM 720 O O . SER A 1 91 ? 12.851 -4.237 0.236 1.00 93.44 91 SER A O 1
ATOM 722 N N . PHE A 1 92 ? 12.760 -6.457 -0.046 1.00 92.19 92 PHE A N 1
ATOM 723 C CA . PHE A 1 92 ? 13.865 -6.754 0.863 1.00 92.19 92 PHE A CA 1
ATOM 724 C C . PHE A 1 92 ? 15.240 -6.644 0.184 1.00 92.19 92 PHE A C 1
ATOM 726 O O . PHE A 1 92 ? 16.250 -6.578 0.879 1.00 92.19 92 PHE A O 1
ATOM 733 N N . PHE A 1 93 ? 15.289 -6.579 -1.152 1.00 88.62 93 PHE A N 1
ATOM 734 C CA . PHE A 1 93 ? 16.518 -6.651 -1.942 1.00 88.62 93 PHE A CA 1
ATOM 735 C C . PHE A 1 93 ? 16.676 -5.406 -2.837 1.00 88.62 93 PHE A C 1
ATOM 737 O O . PHE A 1 93 ? 16.094 -5.361 -3.927 1.00 88.62 93 PHE A O 1
ATOM 744 N N . PRO A 1 94 ? 17.500 -4.414 -2.434 1.00 82.50 94 PRO A N 1
ATOM 745 C CA . PRO A 1 94 ? 17.632 -3.125 -3.125 1.00 82.50 94 PRO A CA 1
ATOM 746 C C . PRO A 1 94 ? 17.855 -3.223 -4.641 1.00 82.50 94 PRO A C 1
ATOM 748 O O . PRO A 1 94 ? 17.251 -2.484 -5.413 1.00 82.50 94 PRO A O 1
ATOM 751 N N . TRP A 1 95 ? 18.689 -4.170 -5.078 1.00 80.94 95 TRP A N 1
ATOM 752 C CA . TRP A 1 95 ? 19.095 -4.352 -6.477 1.00 80.94 95 TRP A CA 1
ATOM 753 C C . TRP A 1 95 ? 17.967 -4.826 -7.409 1.00 80.94 95 TRP A C 1
ATOM 755 O O . TRP A 1 95 ? 18.112 -4.761 -8.632 1.00 80.94 95 TRP A O 1
ATOM 765 N N . SER A 1 96 ? 16.855 -5.307 -6.842 1.00 86.25 96 SER A N 1
ATOM 766 C CA . SER A 1 96 ? 15.689 -5.803 -7.583 1.00 86.25 96 SER A CA 1
ATOM 767 C C . SER A 1 96 ? 14.564 -4.770 -7.728 1.00 86.25 96 SER A C 1
ATOM 769 O O . SER A 1 96 ? 13.640 -4.961 -8.523 1.00 86.25 96 SER A O 1
ATOM 771 N N . LEU A 1 97 ? 14.650 -3.652 -6.998 1.00 85.88 97 LEU A N 1
ATOM 772 C CA . LEU A 1 97 ? 13.634 -2.603 -6.983 1.00 85.88 97 LEU A CA 1
ATOM 773 C C . LEU A 1 97 ? 13.498 -1.925 -8.352 1.00 85.88 97 LEU A C 1
ATOM 775 O O . LEU A 1 97 ? 14.485 -1.601 -9.014 1.00 85.88 97 LEU A O 1
ATOM 779 N N . GLY A 1 98 ? 12.252 -1.691 -8.769 1.00 83.94 98 GLY A N 1
ATOM 780 C CA . GLY A 1 98 ? 11.939 -0.913 -9.970 1.00 83.94 98 GLY A CA 1
ATOM 781 C C . GLY A 1 98 ? 12.210 -1.604 -11.312 1.00 83.94 98 GLY A C 1
ATOM 782 O O . GLY A 1 98 ? 11.911 -1.012 -12.340 1.00 83.94 98 GLY A O 1
ATOM 783 N N . GLN A 1 99 ? 12.753 -2.827 -11.322 1.00 86.06 99 GLN A N 1
ATOM 784 C CA . GLN A 1 99 ? 13.250 -3.472 -12.545 1.00 86.06 99 GLN A CA 1
ATOM 785 C C . GLN A 1 99 ? 12.127 -4.064 -13.416 1.00 86.06 99 GLN A C 1
ATOM 787 O O . GLN A 1 99 ? 11.921 -3.627 -14.542 1.00 86.06 99 GLN A O 1
ATOM 792 N N . LEU A 1 100 ? 11.389 -5.058 -12.903 1.00 90.62 100 LEU A N 1
ATOM 793 C CA . LEU A 1 100 ? 10.395 -5.799 -13.693 1.00 90.62 100 LEU A CA 1
ATOM 794 C C . LEU A 1 100 ? 8.992 -5.188 -13.628 1.00 90.62 100 LEU A C 1
ATOM 796 O O . LEU A 1 100 ? 8.250 -5.253 -14.592 1.00 90.62 100 LEU A O 1
ATOM 800 N N . ASN A 1 101 ? 8.578 -4.599 -12.512 1.00 91.94 101 ASN A N 1
ATOM 801 C CA . ASN A 1 101 ? 7.302 -3.890 -12.421 1.00 91.94 101 ASN A CA 1
ATOM 802 C C . ASN A 1 101 ? 7.439 -2.827 -11.332 1.00 91.94 101 ASN A C 1
ATOM 804 O O . ASN A 1 101 ? 7.481 -3.158 -10.149 1.00 91.94 101 ASN A O 1
ATOM 808 N N . ALA A 1 102 ? 7.584 -1.558 -11.722 1.00 88.12 102 ALA A N 1
ATOM 809 C CA . ALA A 1 102 ? 7.956 -0.497 -10.788 1.00 88.12 102 ALA A CA 1
ATOM 810 C C . ALA A 1 102 ? 7.052 -0.394 -9.540 1.00 88.12 102 ALA A C 1
ATOM 812 O O . ALA A 1 102 ? 7.606 -0.371 -8.447 1.00 88.12 102 ALA A O 1
ATOM 813 N N . PRO A 1 103 ? 5.706 -0.417 -9.621 1.00 91.06 103 PRO A N 1
ATOM 814 C CA . PRO A 1 103 ? 4.830 -0.391 -8.443 1.00 91.06 103 PRO A CA 1
ATOM 815 C C . PRO A 1 103 ? 4.863 -1.666 -7.582 1.00 91.06 103 PRO A C 1
ATOM 817 O O . PRO A 1 103 ? 4.339 -1.655 -6.463 1.00 91.06 103 PRO A O 1
ATOM 820 N N . ALA A 1 104 ? 5.475 -2.763 -8.045 1.00 93.38 104 ALA A N 1
ATOM 821 C CA . ALA A 1 104 ? 5.427 -4.054 -7.358 1.00 93.38 104 ALA A CA 1
ATOM 822 C C . ALA A 1 104 ? 5.992 -4.009 -5.934 1.00 93.38 104 ALA A C 1
ATOM 824 O O . ALA A 1 104 ? 5.535 -4.773 -5.083 1.00 93.38 104 ALA A O 1
ATOM 825 N N . TRP A 1 105 ? 6.966 -3.132 -5.652 1.00 93.19 105 TRP A N 1
ATOM 826 C CA . TRP A 1 105 ? 7.559 -3.012 -4.314 1.00 93.19 105 TRP A CA 1
ATOM 827 C C . TRP A 1 105 ? 6.484 -2.794 -3.239 1.00 93.19 105 TRP A C 1
ATOM 829 O O . TRP A 1 105 ? 6.524 -3.412 -2.178 1.00 93.19 105 TRP A O 1
ATOM 839 N N . SER A 1 106 ? 5.463 -1.990 -3.538 1.00 94.62 106 SER A N 1
ATOM 840 C CA . SER A 1 106 ? 4.389 -1.690 -2.589 1.00 94.62 106 SER A CA 1
ATOM 841 C C . SER A 1 106 ? 3.473 -2.889 -2.324 1.00 94.62 106 SER A C 1
ATOM 843 O O . SER A 1 106 ? 3.004 -3.048 -1.202 1.00 94.62 106 SER A O 1
ATOM 845 N N . VAL A 1 107 ? 3.295 -3.792 -3.298 1.00 95.88 107 VAL A N 1
ATOM 846 C CA . VAL A 1 107 ? 2.557 -5.056 -3.109 1.00 95.88 107 VAL A CA 1
ATOM 847 C C . VAL A 1 107 ? 3.354 -6.031 -2.246 1.00 95.88 107 VAL A C 1
ATOM 849 O O . VAL A 1 107 ? 2.788 -6.720 -1.402 1.00 95.88 107 VAL A O 1
ATOM 852 N N . SER A 1 108 ? 4.679 -6.063 -2.413 1.00 96.94 108 SER A N 1
ATOM 853 C CA . SER A 1 108 ? 5.569 -6.827 -1.532 1.00 96.94 108 SER A CA 1
ATOM 854 C C . SER A 1 108 ? 5.473 -6.330 -0.082 1.00 96.94 108 SER A C 1
ATOM 856 O O . SER A 1 108 ? 5.315 -7.131 0.842 1.00 96.94 108 SER A O 1
ATOM 858 N N . VAL A 1 109 ? 5.454 -5.006 0.120 1.00 97.31 109 VAL A N 1
ATOM 859 C CA . VAL A 1 109 ? 5.197 -4.398 1.434 1.00 97.31 109 VAL A CA 1
ATOM 860 C C . VAL A 1 109 ? 3.804 -4.770 1.955 1.00 97.31 109 VAL A C 1
ATOM 862 O O . VAL A 1 109 ? 3.673 -5.175 3.105 1.00 97.31 109 VAL A O 1
ATOM 865 N N . GLU A 1 110 ? 2.762 -4.685 1.128 1.00 97.06 110 GLU A N 1
ATOM 866 C CA . GLU A 1 110 ? 1.387 -5.023 1.515 1.00 97.06 110 GLU A CA 1
ATOM 867 C C . GLU A 1 110 ? 1.261 -6.481 1.989 1.00 97.06 110 GLU A C 1
ATOM 869 O O . GLU A 1 110 ? 0.660 -6.747 3.033 1.00 97.06 110 GLU A O 1
ATOM 874 N N . LEU A 1 111 ? 1.885 -7.425 1.275 1.00 96.94 111 LEU A N 1
ATOM 875 C CA . LEU A 1 111 ? 1.917 -8.835 1.662 1.00 96.94 111 LEU A CA 1
ATOM 876 C C . LEU A 1 111 ? 2.636 -9.037 3.006 1.00 96.94 111 LEU A C 1
ATOM 878 O O . LEU A 1 111 ? 2.150 -9.798 3.846 1.00 96.94 111 LEU A O 1
ATOM 882 N N . PHE A 1 112 ? 3.742 -8.324 3.244 1.00 97.94 112 PHE A N 1
ATOM 883 C CA . PHE A 1 112 ? 4.421 -8.310 4.544 1.00 97.94 112 PHE A CA 1
ATOM 884 C C . PHE A 1 112 ? 3.510 -7.774 5.662 1.00 97.94 112 PHE A C 1
ATOM 886 O O . PHE A 1 112 ? 3.368 -8.416 6.704 1.00 97.94 112 PHE A O 1
ATOM 893 N N . LEU A 1 113 ? 2.822 -6.650 5.444 1.00 98.06 113 LEU A N 1
ATOM 894 C CA . LEU A 1 113 ? 1.888 -6.080 6.423 1.00 98.06 113 LEU A CA 1
ATOM 895 C C . LEU A 1 113 ? 0.735 -7.046 6.735 1.00 98.06 113 LEU A C 1
ATOM 897 O O . LEU A 1 113 ? 0.345 -7.208 7.895 1.00 98.06 113 LEU A O 1
ATOM 901 N N . TYR A 1 114 ? 0.223 -7.748 5.721 1.00 96.69 114 TYR A N 1
ATOM 902 C CA . TYR A 1 114 ? -0.770 -8.804 5.901 1.00 96.69 114 TYR A CA 1
ATOM 903 C C . TYR A 1 114 ? -0.230 -9.997 6.687 1.00 96.69 114 TYR A C 1
ATOM 905 O O . TYR A 1 114 ? -0.968 -10.532 7.514 1.00 96.69 114 TYR A O 1
ATOM 913 N N . ALA A 1 115 ? 1.031 -10.387 6.491 1.00 96.19 115 ALA A N 1
ATOM 914 C CA . ALA A 1 115 ? 1.686 -11.417 7.297 1.00 96.19 115 ALA A CA 1
ATOM 915 C C . ALA A 1 115 ? 1.786 -11.011 8.780 1.00 96.19 115 ALA A C 1
ATOM 917 O O . ALA A 1 115 ? 1.525 -11.823 9.666 1.00 96.19 115 ALA A O 1
ATOM 918 N N . CYS A 1 116 ? 2.084 -9.741 9.068 1.00 96.56 116 CYS A N 1
ATOM 919 C CA . CYS A 1 116 ? 2.141 -9.223 10.438 1.00 96.56 116 CYS A CA 1
ATOM 920 C C . CYS A 1 116 ? 0.756 -9.048 11.087 1.00 96.56 116 CYS A C 1
ATOM 922 O O . CYS A 1 116 ? 0.638 -9.084 12.317 1.00 96.56 116 CYS A O 1
ATOM 924 N N . PHE A 1 117 ? -0.296 -8.842 10.288 1.00 95.81 117 PHE A N 1
ATOM 925 C CA . PHE A 1 117 ? -1.600 -8.396 10.781 1.00 95.81 117 PHE A CA 1
ATOM 926 C C . PHE A 1 117 ? -2.207 -9.270 11.892 1.00 95.81 117 PHE A C 1
ATOM 928 O O . PHE A 1 117 ? -2.608 -8.686 12.898 1.00 95.81 117 PHE A O 1
ATOM 935 N N . PRO A 1 118 ? -2.275 -10.617 11.801 1.00 92.88 118 PRO A N 1
ATOM 936 C CA . PRO A 1 118 ? -2.922 -11.429 12.836 1.00 92.88 118 PRO A CA 1
ATOM 937 C C . PRO A 1 118 ? -2.285 -11.296 14.225 1.00 92.88 118 PRO A C 1
ATOM 939 O O . PRO A 1 118 ? -2.989 -11.288 15.236 1.00 92.88 118 PRO A O 1
ATOM 942 N N . TRP A 1 119 ? -0.960 -11.145 14.281 1.00 92.25 119 TRP A N 1
ATOM 943 C CA . TRP A 1 119 ? -0.247 -10.900 15.532 1.00 92.25 119 TRP A CA 1
ATOM 944 C C . TRP A 1 119 ? -0.521 -9.488 16.057 1.00 92.25 119 TRP A C 1
ATOM 946 O O . TRP A 1 119 ? -0.924 -9.3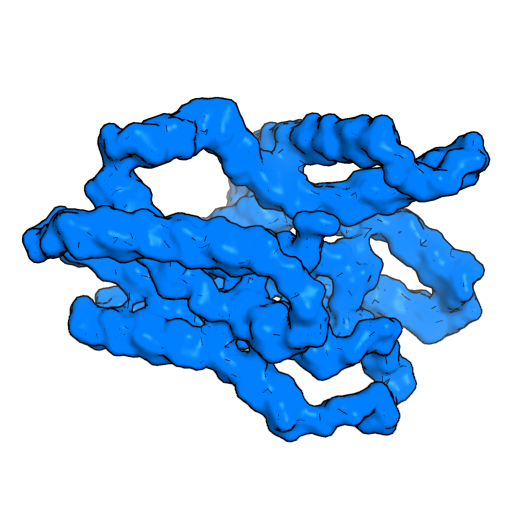26 17.212 1.00 92.25 119 TRP A O 1
ATOM 956 N N . LEU A 1 120 ? -0.412 -8.479 15.184 1.00 94.06 120 LEU A N 1
ATOM 957 C CA . LEU A 1 120 ? -0.687 -7.081 15.527 1.00 94.06 120 LEU A CA 1
ATOM 958 C C . LEU A 1 120 ? -2.095 -6.906 16.092 1.00 94.06 120 LEU A C 1
ATOM 960 O O . LEU A 1 120 ? -2.269 -6.337 17.167 1.00 94.06 120 LEU A O 1
ATOM 964 N N . ILE A 1 121 ? -3.112 -7.423 15.404 1.00 91.69 121 ILE A N 1
ATOM 965 C CA . ILE A 1 121 ? -4.500 -7.259 15.830 1.00 91.69 121 ILE A CA 1
ATOM 966 C C . ILE A 1 121 ? -4.785 -8.002 17.140 1.00 91.69 121 ILE A C 1
ATOM 968 O O . ILE A 1 121 ? -5.552 -7.507 17.962 1.00 91.69 121 ILE A O 1
ATOM 972 N N . GLY A 1 122 ? -4.118 -9.134 17.392 1.00 90.00 122 GLY A N 1
ATOM 973 C CA . GLY A 1 122 ? -4.175 -9.819 18.680 1.00 90.00 122 GLY A CA 1
ATOM 974 C C . GLY A 1 122 ? -3.603 -8.970 19.820 1.00 90.00 122 GLY A C 1
ATOM 975 O O . GLY A 1 122 ? -4.167 -8.943 20.913 1.00 90.00 122 GLY A O 1
ATOM 976 N N . MET A 1 123 ? -2.501 -8.254 19.598 1.00 92.06 123 MET A N 1
ATOM 977 C CA . MET A 1 123 ? -1.919 -7.360 20.608 1.00 92.06 123 MET A CA 1
ATOM 978 C C . MET A 1 123 ? -2.763 -6.099 20.814 1.00 92.06 123 MET A C 1
ATOM 980 O O . MET A 1 123 ? -3.148 -5.782 21.939 1.00 92.06 123 MET A O 1
ATOM 984 N N . LEU A 1 124 ? -3.099 -5.403 19.725 1.00 93.44 124 LEU A N 1
ATOM 985 C CA . LEU A 1 124 ? -3.884 -4.166 19.755 1.00 93.44 124 LEU A CA 1
ATOM 986 C C . LEU A 1 124 ? -5.306 -4.412 20.290 1.00 93.44 124 LEU A C 1
ATOM 988 O O . LEU A 1 124 ? -5.867 -3.600 21.028 1.00 93.44 124 LEU A O 1
ATOM 992 N N . GLY A 1 125 ? -5.875 -5.579 19.987 1.00 89.94 125 GLY A N 1
ATOM 993 C CA . GLY A 1 125 ? -7.186 -6.015 20.457 1.00 89.94 125 GLY A CA 1
ATOM 994 C C . GLY A 1 125 ? -7.299 -6.152 21.979 1.00 89.94 125 GLY A C 1
ATOM 995 O O . GLY A 1 125 ? -8.405 -6.043 22.501 1.00 89.94 125 GLY A O 1
ATOM 996 N N . ARG A 1 126 ? -6.180 -6.318 22.699 1.00 89.12 126 ARG A N 1
ATOM 997 C CA . ARG A 1 126 ? -6.150 -6.542 24.158 1.00 89.12 126 ARG A CA 1
ATOM 998 C C . ARG A 1 126 ? -5.875 -5.289 24.989 1.00 89.12 126 ARG A C 1
ATOM 1000 O O . ARG A 1 126 ? -6.049 -5.312 26.203 1.00 89.12 126 ARG A O 1
ATOM 1007 N N . VAL A 1 127 ? -5.422 -4.199 24.373 1.00 92.06 127 VAL A N 1
ATOM 1008 C CA . VAL A 1 127 ? -5.076 -2.969 25.103 1.00 92.06 127 VAL A CA 1
ATOM 1009 C C . VAL A 1 127 ? -6.268 -2.013 25.212 1.00 92.06 127 VAL A C 1
ATOM 1011 O O . VAL A 1 127 ? -7.166 -2.034 24.374 1.00 92.06 127 VAL A O 1
ATOM 1014 N N . SER A 1 128 ? -6.278 -1.147 26.230 1.00 91.81 128 SER A N 1
ATOM 1015 C CA . SER A 1 128 ? -7.327 -0.132 26.423 1.00 91.81 128 SER A CA 1
ATOM 1016 C C . SER A 1 128 ? -7.296 0.962 25.348 1.00 91.81 128 SER A C 1
ATOM 1018 O O . SER A 1 128 ? -6.268 1.187 24.709 1.00 91.81 128 SER A O 1
ATOM 1020 N N . ASN A 1 129 ? -8.397 1.705 25.180 1.00 90.62 129 ASN A N 1
ATOM 1021 C CA . ASN A 1 129 ? -8.467 2.803 24.202 1.00 90.62 129 ASN A CA 1
ATOM 1022 C C . ASN A 1 129 ? -7.411 3.889 24.456 1.00 90.62 129 ASN A C 1
ATOM 1024 O O . ASN A 1 129 ? -6.821 4.389 23.507 1.00 90.62 129 ASN A O 1
ATOM 1028 N N . ARG A 1 130 ? -7.092 4.188 25.725 1.00 92.62 130 ARG 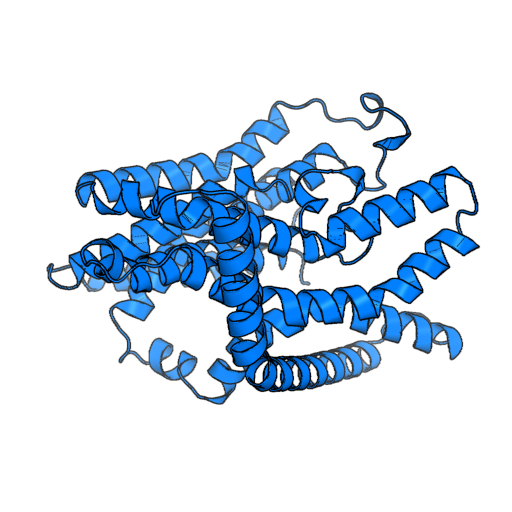A N 1
ATOM 1029 C CA . ARG A 1 130 ? -6.005 5.118 26.076 1.00 92.62 130 ARG A CA 1
ATOM 1030 C C . ARG A 1 130 ? -4.652 4.630 25.554 1.00 92.62 130 ARG A C 1
ATOM 1032 O O . ARG A 1 130 ? -3.889 5.416 25.004 1.00 92.62 130 ARG A O 1
ATOM 1039 N N . ARG A 1 131 ? -4.351 3.335 25.710 1.00 95.25 131 ARG A N 1
ATOM 1040 C CA . ARG A 1 131 ? -3.120 2.742 25.166 1.00 95.25 131 ARG A CA 1
ATOM 1041 C C . ARG A 1 131 ? -3.137 2.720 23.636 1.00 95.25 131 ARG A C 1
ATOM 1043 O O . ARG A 1 131 ? -2.107 3.013 23.047 1.00 95.25 131 ARG A O 1
ATOM 1050 N N . LEU A 1 132 ? -4.280 2.450 22.995 1.00 94.25 132 LEU A N 1
ATOM 1051 C CA . LEU A 1 132 ? -4.404 2.554 21.533 1.00 94.25 132 LEU A CA 1
ATOM 1052 C C . LEU A 1 132 ? -4.097 3.964 21.023 1.00 94.25 132 LEU A C 1
ATOM 1054 O O . LEU A 1 132 ? -3.382 4.092 20.037 1.00 94.25 132 LEU A O 1
ATOM 1058 N N . SER A 1 133 ? -4.581 5.010 21.696 1.00 94.12 133 SER A N 1
ATOM 1059 C CA . SER A 1 133 ? -4.263 6.396 21.335 1.00 94.12 133 SER A CA 1
ATOM 1060 C C . SER A 1 133 ? -2.764 6.684 21.436 1.00 94.12 133 SER A C 1
ATOM 1062 O O . SER A 1 133 ? -2.205 7.300 20.534 1.00 94.12 133 SER A O 1
ATOM 1064 N N . TRP A 1 134 ? -2.085 6.183 22.473 1.00 97.56 134 TRP A N 1
ATOM 1065 C CA . TRP A 1 134 ? -0.626 6.299 22.566 1.00 97.56 134 TRP A CA 1
ATOM 1066 C C . TRP A 1 134 ? 0.105 5.521 21.474 1.00 97.56 134 TRP A C 1
ATOM 1068 O O . TRP A 1 134 ? 1.050 6.046 20.898 1.00 97.56 134 TRP A O 1
ATOM 1078 N N . ILE A 1 135 ? -0.347 4.310 21.143 1.00 97.69 135 ILE A N 1
ATOM 1079 C CA . ILE A 1 135 ? 0.218 3.521 20.038 1.00 97.69 135 ILE A CA 1
ATOM 1080 C C . ILE A 1 135 ? 0.026 4.248 18.705 1.00 97.69 135 ILE A C 1
ATOM 1082 O O . ILE A 1 135 ? 0.949 4.287 17.897 1.00 97.69 135 ILE A O 1
ATOM 1086 N N . PHE A 1 136 ? -1.140 4.853 18.483 1.00 97.44 136 PHE A N 1
ATOM 1087 C CA . PHE A 1 136 ? -1.409 5.671 17.307 1.00 97.44 136 PHE A CA 1
ATOM 1088 C C . PHE A 1 136 ? -0.427 6.846 17.216 1.00 97.44 136 PHE A C 1
ATOM 1090 O O . PHE A 1 136 ? 0.260 6.977 16.208 1.00 97.44 136 PHE A O 1
ATOM 1097 N N . LEU A 1 137 ? -0.282 7.640 18.283 1.00 97.19 137 LEU A N 1
ATOM 1098 C CA . LEU A 1 137 ? 0.656 8.771 18.317 1.00 97.19 137 LEU A CA 1
ATOM 1099 C C . LEU A 1 137 ? 2.116 8.329 18.136 1.00 97.19 137 LEU A C 1
ATOM 1101 O O . LEU A 1 137 ? 2.849 8.940 17.364 1.00 97.19 137 LEU A O 1
ATOM 1105 N N . ALA A 1 138 ? 2.524 7.238 18.789 1.00 97.94 138 ALA A N 1
ATOM 1106 C CA . ALA A 1 138 ? 3.856 6.660 18.624 1.00 97.94 138 ALA A CA 1
ATOM 1107 C C . ALA A 1 138 ? 4.093 6.179 17.184 1.00 97.94 138 ALA A C 1
ATOM 1109 O O . ALA A 1 138 ? 5.181 6.357 1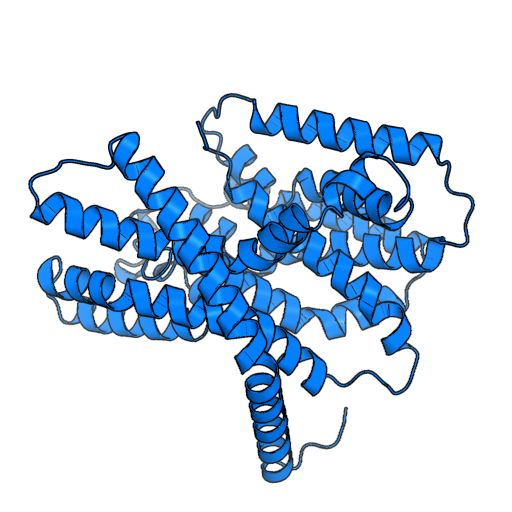6.647 1.00 97.94 138 ALA A O 1
ATOM 1110 N N . SER A 1 139 ? 3.065 5.629 16.534 1.00 97.88 139 SER A N 1
ATOM 1111 C CA . SER A 1 139 ? 3.132 5.217 15.130 1.00 97.88 139 SER A CA 1
ATOM 1112 C C . SER A 1 139 ? 3.288 6.417 14.197 1.00 97.88 139 SER A C 1
ATOM 1114 O O . SER A 1 139 ? 4.097 6.360 13.277 1.00 97.88 139 SER A O 1
ATOM 1116 N N . LEU A 1 140 ? 2.582 7.526 14.456 1.00 96.88 140 LEU A N 1
ATOM 1117 C CA . LEU A 1 140 ? 2.758 8.774 13.702 1.00 96.88 140 LEU A CA 1
ATOM 1118 C C . LEU A 1 140 ? 4.168 9.349 13.867 1.00 96.88 140 LEU A C 1
ATOM 1120 O O . LEU A 1 140 ? 4.764 9.788 12.889 1.00 96.88 140 LEU A O 1
ATOM 1124 N N . ALA A 1 141 ? 4.725 9.310 15.079 1.00 96.44 141 ALA A N 1
ATOM 1125 C CA . ALA A 1 141 ? 6.108 9.718 15.312 1.00 96.44 141 ALA A CA 1
ATOM 1126 C C . ALA A 1 141 ? 7.097 8.802 14.567 1.00 96.44 141 ALA A C 1
ATOM 1128 O O . ALA A 1 141 ? 8.002 9.284 13.891 1.00 96.44 141 ALA A O 1
ATOM 1129 N N . ALA A 1 142 ? 6.883 7.484 14.613 1.00 96.56 142 ALA A N 1
ATOM 1130 C CA . ALA A 1 142 ? 7.728 6.504 13.934 1.00 96.56 142 ALA A CA 1
ATOM 1131 C C . ALA A 1 142 ? 7.702 6.619 12.396 1.00 96.56 142 ALA A C 1
ATOM 1133 O O . ALA A 1 142 ? 8.684 6.247 11.757 1.00 96.56 142 ALA A O 1
ATOM 1134 N N . CYS A 1 143 ? 6.648 7.195 11.800 1.00 95.00 143 CYS A N 1
ATOM 1135 C CA . CYS A 1 143 ? 6.593 7.506 10.361 1.00 95.00 143 CYS A CA 1
ATOM 1136 C C . CYS A 1 143 ? 7.711 8.472 9.910 1.00 95.00 143 CYS A C 1
ATOM 1138 O O . CYS A 1 143 ? 8.077 8.484 8.739 1.00 95.00 143 CYS A O 1
ATOM 1140 N N . TRP A 1 144 ? 8.294 9.255 10.826 1.00 92.19 144 TRP A N 1
ATOM 1141 C CA . TRP A 1 144 ? 9.432 10.140 10.536 1.00 92.19 144 TRP A CA 1
ATOM 1142 C C . TRP A 1 144 ? 10.793 9.437 10.613 1.00 92.19 144 TRP A C 1
ATOM 1144 O O . TRP A 1 144 ? 11.788 9.972 10.125 1.00 92.19 144 TRP A O 1
ATOM 1154 N N . GLY A 1 145 ? 10.850 8.231 11.187 1.00 92.19 145 GLY A N 1
ATOM 1155 C CA . GLY A 1 145 ? 12.080 7.457 11.367 1.00 92.19 145 GLY A CA 1
ATOM 1156 C C . GLY A 1 145 ? 12.902 7.275 10.084 1.00 92.19 145 GLY A C 1
ATOM 1157 O O . GLY A 1 145 ? 14.100 7.532 10.121 1.00 92.19 145 GLY A O 1
ATOM 1158 N N . PRO A 1 146 ? 12.301 6.912 8.937 1.00 90.69 146 PRO A N 1
ATOM 1159 C CA . PRO A 1 146 ? 13.012 6.767 7.662 1.00 90.69 146 PRO A CA 1
ATOM 1160 C C . PRO A 1 146 ? 13.673 8.060 7.160 1.00 90.69 146 PRO A C 1
ATOM 1162 O O . PRO A 1 146 ? 14.807 8.028 6.684 1.00 90.69 146 PRO A O 1
ATOM 1165 N N . ALA A 1 147 ? 13.001 9.208 7.319 1.00 89.31 147 ALA A N 1
ATOM 1166 C CA . ALA A 1 147 ? 13.564 10.524 7.002 1.00 89.31 147 ALA A CA 1
ATOM 1167 C C . ALA A 1 147 ? 14.769 10.854 7.893 1.00 89.31 147 ALA A C 1
ATOM 1169 O O . ALA A 1 147 ? 15.789 11.329 7.400 1.00 89.31 147 ALA A O 1
ATOM 1170 N N . LEU A 1 148 ? 14.680 10.537 9.187 1.00 90.25 148 LEU A N 1
ATOM 1171 C CA . LEU A 1 148 ? 15.791 10.699 10.125 1.00 90.25 148 LEU A CA 1
ATOM 1172 C C . LEU A 1 148 ? 16.940 9.732 9.822 1.00 90.25 148 LEU A C 1
ATOM 1174 O O . LEU A 1 148 ? 18.093 10.143 9.822 1.00 90.25 148 LEU A O 1
ATOM 1178 N N . LEU A 1 149 ? 16.646 8.469 9.508 1.00 87.94 149 LEU A N 1
ATOM 1179 C CA . LEU A 1 149 ? 17.648 7.468 9.145 1.00 87.94 149 LEU A CA 1
ATOM 1180 C C . LEU A 1 149 ? 18.426 7.890 7.896 1.00 87.94 149 LEU A C 1
ATOM 1182 O O . LEU A 1 149 ? 19.644 7.744 7.861 1.00 87.94 149 LEU A O 1
ATOM 1186 N N . HIS A 1 150 ? 17.743 8.456 6.898 1.00 85.06 150 HIS A N 1
ATOM 1187 C CA . HIS A 1 150 ? 18.399 8.981 5.706 1.00 85.06 150 HIS A CA 1
ATOM 1188 C C . HIS A 1 150 ? 19.440 10.058 6.045 1.00 85.06 150 HIS A C 1
ATOM 1190 O O . HIS A 1 150 ? 20.504 10.052 5.443 1.00 85.06 150 HIS A O 1
ATOM 1196 N N . LEU A 1 151 ? 19.194 10.915 7.042 1.00 86.12 151 LEU A N 1
ATOM 1197 C CA . LEU A 1 151 ? 20.171 11.916 7.495 1.00 86.12 151 LEU A CA 1
ATOM 1198 C C . LEU A 1 151 ? 21.415 11.305 8.155 1.00 86.12 151 LEU A C 1
ATOM 1200 O O . LEU A 1 151 ? 22.467 11.936 8.160 1.00 86.12 151 LEU A O 1
ATOM 1204 N N . MET A 1 152 ? 21.293 10.103 8.723 1.00 84.69 152 MET A N 1
ATOM 1205 C CA . MET A 1 152 ? 22.372 9.433 9.459 1.00 84.69 152 MET A CA 1
ATOM 1206 C C . MET A 1 152 ? 23.234 8.532 8.568 1.00 84.69 152 MET A C 1
ATOM 1208 O O . MET A 1 152 ? 24.358 8.198 8.941 1.00 84.69 152 MET A O 1
ATOM 1212 N N . LEU A 1 153 ? 22.714 8.095 7.417 1.00 80.31 153 LEU A N 1
ATOM 1213 C CA . LEU A 1 153 ? 23.447 7.210 6.516 1.00 80.31 153 LEU A CA 1
ATOM 1214 C C . LEU A 1 153 ? 24.431 7.990 5.628 1.00 80.31 153 LEU A C 1
ATOM 1216 O O . LEU A 1 153 ? 24.099 9.084 5.159 1.00 80.31 153 LEU A O 1
ATOM 1220 N N . PRO A 1 154 ? 25.613 7.415 5.331 1.00 70.69 154 PRO A N 1
ATOM 1221 C CA . PRO A 1 154 ? 26.529 7.974 4.347 1.00 70.69 154 PRO A CA 1
ATOM 1222 C C . PRO A 1 154 ? 25.847 8.116 2.985 1.00 70.69 154 PRO A C 1
ATOM 1224 O O . PRO A 1 154 ? 25.207 7.185 2.491 1.00 70.69 154 PRO A O 1
ATOM 1227 N N . GLN A 1 155 ? 26.006 9.282 2.365 1.00 69.62 155 GLN A N 1
ATOM 1228 C CA . GLN A 1 155 ? 25.481 9.555 1.032 1.00 69.62 155 GLN A CA 1
ATOM 1229 C C . GLN A 1 155 ? 26.589 9.290 0.004 1.00 69.62 155 GLN A C 1
ATOM 1231 O O . GLN A 1 155 ? 27.574 10.022 -0.039 1.00 69.62 155 GLN A O 1
ATOM 1236 N N . GLY A 1 156 ? 26.459 8.226 -0.798 1.00 58.72 156 GLY A N 1
ATOM 1237 C CA . GLY A 1 156 ? 27.404 7.914 -1.878 1.00 58.72 156 GLY A CA 1
ATOM 1238 C C . GLY A 1 156 ? 27.316 6.475 -2.401 1.00 58.72 156 GLY A C 1
ATOM 1239 O O . GLY A 1 156 ? 27.177 5.528 -1.633 1.00 58.72 156 GLY A O 1
ATOM 1240 N N . GLU A 1 157 ? 27.428 6.300 -3.721 1.00 54.62 157 GLU A N 1
ATOM 1241 C CA . GLU A 1 157 ? 27.385 4.991 -4.404 1.00 54.62 157 GLU A CA 1
ATOM 1242 C C . GLU A 1 157 ? 28.656 4.144 -4.197 1.00 54.62 157 GLU A C 1
ATOM 1244 O O . GLU A 1 157 ? 28.652 2.930 -4.410 1.00 54.62 157 GLU A O 1
ATOM 1249 N N . SER A 1 158 ? 29.755 4.771 -3.765 1.00 51.53 158 SER A N 1
ATOM 1250 C CA . SER A 1 158 ? 31.086 4.163 -3.637 1.00 51.53 158 SER A CA 1
ATOM 1251 C C . SER A 1 158 ? 31.231 3.180 -2.471 1.00 51.53 158 SER A C 1
ATOM 1253 O O . SER A 1 158 ? 32.193 2.416 -2.448 1.00 51.53 158 SER A O 1
ATOM 1255 N N . ALA A 1 159 ? 30.282 3.148 -1.532 1.00 50.50 159 ALA A N 1
ATOM 1256 C CA . ALA A 1 159 ? 30.317 2.252 -0.376 1.00 50.50 159 ALA A CA 1
ATOM 1257 C C . ALA A 1 159 ? 29.738 0.848 -0.651 1.00 50.50 159 ALA A C 1
ATOM 1259 O O . ALA A 1 159 ? 29.759 0.002 0.243 1.00 50.50 159 ALA A O 1
ATOM 1260 N N . MET A 1 160 ? 29.202 0.582 -1.852 1.00 52.00 160 MET A N 1
ATOM 1261 C CA . MET A 1 160 ? 28.511 -0.678 -2.154 1.00 52.00 160 MET A CA 1
ATOM 1262 C C . MET A 1 160 ? 29.247 -1.547 -3.190 1.00 52.00 160 MET A C 1
ATOM 1264 O O . MET A 1 160 ? 29.824 -1.018 -4.150 1.00 52.00 160 MET A O 1
ATOM 1268 N N . PRO A 1 161 ? 29.195 -2.889 -3.049 1.00 53.03 161 PRO A N 1
ATOM 1269 C CA . PRO A 1 161 ? 29.715 -3.812 -4.054 1.00 53.03 161 PRO A CA 1
ATOM 1270 C C . PRO A 1 161 ? 29.121 -3.548 -5.452 1.00 53.03 161 PRO A C 1
ATOM 1272 O O . PRO A 1 161 ? 27.945 -3.188 -5.545 1.00 53.03 161 PRO A O 1
ATOM 1275 N N . PRO A 1 162 ? 29.868 -3.776 -6.552 1.00 55.69 162 PRO A N 1
ATOM 1276 C CA . PRO A 1 162 ? 29.406 -3.501 -7.919 1.00 55.69 162 PRO A CA 1
ATOM 1277 C C . PRO A 1 162 ? 28.047 -4.118 -8.280 1.00 55.69 162 PRO A C 1
ATOM 1279 O O . PRO A 1 162 ? 27.248 -3.483 -8.958 1.00 55.69 162 PRO A O 1
ATOM 1282 N N . TRP A 1 163 ? 27.745 -5.313 -7.770 1.00 53.31 163 TRP A N 1
ATOM 1283 C CA . TRP A 1 163 ? 26.477 -6.016 -7.998 1.00 53.31 163 TRP A CA 1
ATOM 1284 C C . TRP A 1 163 ? 25.278 -5.419 -7.238 1.00 53.31 163 TRP A C 1
ATOM 1286 O O . TRP A 1 163 ? 24.134 -5.742 -7.553 1.00 53.31 163 TRP A O 1
ATOM 1296 N N . MET A 1 164 ? 25.516 -4.548 -6.249 1.00 45.38 164 MET A N 1
ATOM 1297 C CA . MET A 1 164 ? 24.468 -3.774 -5.578 1.00 45.38 164 MET A CA 1
ATOM 1298 C C . MET A 1 164 ? 24.209 -2.427 -6.248 1.00 45.38 164 MET A C 1
ATOM 1300 O O . MET A 1 164 ? 23.197 -1.817 -5.923 1.00 45.38 164 MET A O 1
ATOM 1304 N N . ARG A 1 165 ? 25.074 -1.957 -7.160 1.00 51.38 165 ARG A N 1
ATOM 1305 C CA . ARG A 1 165 ? 24.917 -0.652 -7.816 1.00 51.38 165 ARG A CA 1
ATOM 1306 C C . ARG A 1 165 ? 23.609 -0.614 -8.611 1.00 51.38 165 ARG A C 1
ATOM 1308 O O . ARG A 1 165 ? 23.316 -1.507 -9.402 1.00 51.38 165 ARG A O 1
ATOM 1315 N N . SER A 1 166 ? 22.819 0.427 -8.386 1.00 49.12 166 SER A N 1
ATOM 1316 C CA . SER A 1 166 ? 21.574 0.716 -9.095 1.00 49.12 166 SER A CA 1
ATOM 1317 C C . SER A 1 166 ? 21.686 2.123 -9.673 1.00 49.12 166 SER A C 1
ATOM 1319 O O . SER A 1 166 ? 22.325 2.961 -9.043 1.00 49.12 166 SER A O 1
ATOM 1321 N N . PRO A 1 167 ? 21.053 2.418 -10.820 1.00 46.16 167 PRO A N 1
ATOM 1322 C CA . PRO A 1 167 ? 20.968 3.779 -11.358 1.00 46.16 167 PRO A CA 1
ATOM 1323 C C . PRO A 1 167 ? 20.192 4.765 -10.459 1.00 46.16 167 PRO A C 1
ATOM 1325 O O . PRO A 1 167 ? 20.087 5.942 -10.793 1.00 46.16 167 PRO A O 1
ATOM 1328 N N . TYR A 1 168 ? 19.632 4.303 -9.336 1.00 51.69 168 TYR A N 1
ATOM 1329 C CA . TYR A 1 168 ? 18.980 5.132 -8.325 1.00 51.69 168 TYR A CA 1
ATOM 1330 C C . TYR A 1 168 ? 19.812 5.156 -7.038 1.00 51.69 168 TYR A C 1
ATOM 1332 O O . TYR A 1 168 ? 20.393 4.123 -6.696 1.00 51.69 168 TYR A O 1
ATOM 1340 N N . PRO A 1 169 ? 19.808 6.262 -6.264 1.00 58.56 169 PRO A N 1
ATOM 1341 C CA . PRO A 1 169 ? 20.427 6.296 -4.943 1.00 58.56 169 PRO A CA 1
ATOM 1342 C C . PRO A 1 169 ? 19.820 5.188 -4.070 1.00 58.56 169 PRO A C 1
ATOM 1344 O O . PRO A 1 169 ? 18.671 5.256 -3.619 1.00 58.56 169 PRO A O 1
ATOM 1347 N N . LEU A 1 170 ? 20.589 4.110 -3.903 1.00 62.09 170 LEU A N 1
ATOM 1348 C CA . LEU A 1 170 ? 20.142 2.843 -3.323 1.00 62.09 170 LEU A CA 1
ATOM 1349 C C . LEU A 1 170 ? 19.621 3.016 -1.908 1.00 62.09 170 LEU A C 1
ATOM 1351 O O . LEU A 1 170 ? 18.621 2.406 -1.552 1.00 62.09 170 LEU A O 1
ATOM 1355 N N . THR A 1 171 ? 20.271 3.867 -1.118 1.00 66.44 171 THR A N 1
ATOM 1356 C CA . THR A 1 171 ? 19.895 4.138 0.268 1.00 66.44 171 THR A CA 1
ATOM 1357 C C . THR A 1 171 ? 18.496 4.731 0.361 1.00 66.44 171 THR A C 1
ATOM 1359 O O . THR A 1 171 ? 17.667 4.184 1.079 1.00 66.44 171 THR A O 1
ATOM 1362 N N . SER A 1 172 ? 18.178 5.792 -0.384 1.00 71.62 172 SER A N 1
ATOM 1363 C CA . SER A 1 172 ? 16.846 6.411 -0.317 1.00 71.62 172 SER A CA 1
ATOM 1364 C C . SER A 1 172 ? 15.762 5.551 -0.967 1.00 71.62 172 SER A C 1
ATOM 1366 O O . SER A 1 172 ? 14.671 5.436 -0.414 1.00 71.62 172 SER A O 1
ATOM 1368 N N . THR A 1 173 ? 16.062 4.895 -2.090 1.00 75.69 173 THR A N 1
ATOM 1369 C CA . THR A 1 173 ? 15.104 4.031 -2.805 1.00 75.69 173 THR A CA 1
ATOM 1370 C C . THR A 1 173 ? 14.771 2.775 -2.004 1.00 75.69 173 THR A C 1
ATOM 1372 O O . THR A 1 173 ? 13.611 2.363 -1.930 1.00 75.69 173 THR A O 1
ATOM 1375 N N . TRP A 1 174 ? 15.780 2.177 -1.368 1.00 81.56 174 TRP A N 1
ATOM 1376 C CA . TRP A 1 174 ? 15.583 1.036 -0.488 1.00 81.56 174 TRP A CA 1
ATOM 1377 C C . TRP A 1 174 ? 14.862 1.438 0.788 1.00 81.56 174 TRP A C 1
ATOM 1379 O O . TRP A 1 174 ? 13.884 0.781 1.121 1.00 81.56 174 TRP A O 1
ATOM 1389 N N . ILE A 1 175 ? 15.250 2.540 1.446 1.00 85.44 175 ILE A N 1
ATOM 1390 C CA . ILE A 1 175 ? 14.500 3.051 2.602 1.00 85.44 175 ILE A CA 1
ATOM 1391 C C . ILE A 1 175 ? 13.030 3.269 2.217 1.00 85.44 175 ILE A C 1
ATOM 1393 O O . ILE A 1 175 ? 12.155 2.750 2.896 1.00 85.44 175 ILE A O 1
ATOM 1397 N N . ALA A 1 176 ? 12.750 3.921 1.084 1.00 86.50 176 ALA A N 1
ATOM 1398 C CA . ALA A 1 176 ? 11.388 4.142 0.590 1.00 86.50 176 ALA A CA 1
ATOM 1399 C C . ALA A 1 176 ? 10.595 2.856 0.309 1.00 86.50 176 ALA A C 1
ATOM 1401 O O . ALA A 1 176 ? 9.367 2.876 0.316 1.00 86.50 176 ALA A O 1
ATOM 1402 N N . SER A 1 177 ? 11.266 1.730 0.068 1.00 89.19 177 SER A N 1
ATOM 1403 C CA . SER A 1 177 ? 10.610 0.481 -0.333 1.00 89.19 177 SER A CA 1
ATOM 1404 C C . SER A 1 177 ? 10.660 -0.611 0.735 1.00 89.19 177 SER A C 1
ATOM 1406 O O . SER A 1 177 ? 9.952 -1.608 0.611 1.00 89.19 177 SER A O 1
ATOM 1408 N N . PHE A 1 178 ? 11.477 -0.456 1.781 1.00 92.75 178 PHE A N 1
ATOM 1409 C CA . PHE A 1 178 ? 11.738 -1.520 2.743 1.00 92.75 178 PHE A CA 1
ATOM 1410 C C . PHE A 1 178 ? 10.511 -1.773 3.640 1.00 92.75 178 PHE A C 1
ATOM 1412 O O . PHE A 1 178 ? 10.058 -0.853 4.329 1.00 92.75 178 PHE A O 1
ATOM 1419 N N . PRO A 1 179 ? 9.968 -3.007 3.702 1.00 96.06 179 PRO A N 1
ATOM 1420 C CA . PRO A 1 179 ? 8.649 -3.247 4.298 1.00 96.06 179 PRO A CA 1
ATOM 1421 C C . PRO A 1 179 ? 8.485 -2.834 5.760 1.00 96.06 179 PRO A C 1
ATOM 1423 O O . PRO A 1 179 ? 7.411 -2.380 6.156 1.00 96.06 179 PRO A O 1
ATOM 1426 N N . VAL A 1 180 ? 9.543 -2.938 6.565 1.00 96.12 180 VAL A N 1
ATOM 1427 C CA . VAL A 1 180 ? 9.492 -2.607 7.998 1.00 96.12 180 VAL A CA 1
ATOM 1428 C C . VAL A 1 180 ? 9.195 -1.123 8.230 1.00 96.12 180 VAL A C 1
ATOM 1430 O O . VAL A 1 180 ? 8.468 -0.786 9.165 1.00 96.12 180 VAL A O 1
ATOM 1433 N N . PHE A 1 181 ? 9.683 -0.233 7.364 1.00 95.44 181 PHE A N 1
ATOM 1434 C CA . PHE A 1 181 ? 9.469 1.210 7.504 1.00 95.44 181 PHE A CA 1
ATOM 1435 C C . PHE A 1 181 ? 8.031 1.647 7.207 1.00 95.44 181 PHE A C 1
ATOM 1437 O O . PHE A 1 181 ? 7.618 2.729 7.615 1.00 95.44 181 PHE A O 1
ATOM 1444 N N . HIS A 1 182 ? 7.239 0.774 6.584 1.00 97.12 182 HIS A N 1
ATOM 1445 C CA . HIS A 1 182 ? 5.821 0.984 6.291 1.00 97.12 182 HIS A CA 1
ATOM 1446 C C . HIS A 1 182 ? 4.889 0.387 7.355 1.00 97.12 182 HIS A C 1
ATOM 1448 O O . HIS A 1 182 ? 3.671 0.560 7.284 1.00 97.12 182 HIS A O 1
ATOM 1454 N N . LEU A 1 183 ? 5.433 -0.300 8.365 1.00 97.88 183 LEU A N 1
ATOM 1455 C CA . LEU A 1 183 ? 4.658 -0.854 9.475 1.00 97.88 183 LEU A CA 1
ATOM 1456 C C . LEU A 1 183 ? 3.961 0.223 10.336 1.00 97.88 183 LEU A C 1
ATOM 1458 O O . LEU A 1 183 ? 2.792 0.019 10.673 1.00 97.88 183 LEU A O 1
ATOM 1462 N N . PRO A 1 184 ? 4.586 1.375 10.670 1.00 98.19 184 PRO A N 1
ATOM 1463 C CA . PRO A 1 184 ? 3.961 2.382 11.530 1.00 98.19 184 PRO A CA 1
ATOM 1464 C C . PRO A 1 184 ? 2.649 2.947 10.973 1.00 98.19 184 PRO A C 1
ATOM 1466 O O . PRO A 1 184 ? 1.645 2.975 11.676 1.00 98.19 184 PRO A O 1
ATOM 1469 N N . GLN A 1 185 ? 2.602 3.329 9.698 1.00 97.69 185 GLN A N 1
ATOM 1470 C CA . GLN A 1 185 ? 1.374 3.833 9.063 1.00 97.69 185 GLN A CA 1
ATOM 1471 C C . GLN A 1 185 ? 0.250 2.777 9.028 1.00 97.69 185 GLN A C 1
ATOM 1473 O O . GLN A 1 185 ? -0.918 3.106 9.242 1.00 97.69 185 GLN A O 1
ATOM 1478 N N . PHE A 1 186 ? 0.589 1.495 8.845 1.00 98.44 186 PHE A N 1
ATOM 1479 C CA . PHE A 1 186 ? -0.378 0.398 8.911 1.00 98.44 186 PHE A CA 1
ATOM 1480 C C . PHE A 1 186 ? -0.924 0.217 10.335 1.00 98.44 186 PHE A C 1
ATOM 1482 O O . PHE A 1 186 ? -2.133 0.074 10.529 1.00 98.44 186 PHE A O 1
ATOM 1489 N N . VAL A 1 187 ? -0.053 0.285 11.348 1.00 98.38 187 VAL A N 1
ATOM 1490 C CA . VAL A 1 187 ? -0.442 0.231 12.766 1.00 98.38 187 VAL A CA 1
ATOM 1491 C C . VAL A 1 187 ? -1.285 1.446 13.159 1.00 98.38 187 VAL A C 1
ATOM 1493 O O . VAL A 1 187 ? -2.280 1.278 13.863 1.00 98.38 187 VAL A O 1
ATOM 1496 N N . ALA A 1 188 ? -0.960 2.646 12.670 1.00 98.31 188 ALA A N 1
ATOM 1497 C CA . ALA A 1 188 ? -1.763 3.849 12.881 1.00 98.31 188 ALA A CA 1
ATOM 1498 C C . ALA A 1 188 ? -3.188 3.666 12.330 1.00 98.31 188 ALA A C 1
ATOM 1500 O O . ALA A 1 188 ? -4.166 3.912 13.040 1.00 98.31 188 ALA A O 1
ATOM 1501 N N . GLY A 1 189 ? -3.312 3.142 11.106 1.00 98.00 189 GLY A N 1
ATOM 1502 C CA . GLY A 1 189 ? -4.600 2.766 10.524 1.00 98.00 189 GLY A CA 1
ATOM 1503 C C . GLY A 1 189 ? -5.350 1.736 11.371 1.00 98.00 189 GLY A C 1
ATOM 1504 O O . GLY A 1 189 ? -6.515 1.944 11.711 1.00 98.00 189 GLY A O 1
ATOM 1505 N N . ALA A 1 190 ? -4.682 0.653 11.779 1.00 97.69 190 ALA A N 1
ATOM 1506 C CA . ALA A 1 190 ? -5.284 -0.409 12.586 1.00 97.69 190 ALA A CA 1
ATOM 1507 C C . ALA A 1 190 ? -5.756 0.074 13.968 1.00 97.69 190 ALA A C 1
ATOM 1509 O O . ALA A 1 190 ? -6.843 -0.296 14.420 1.00 97.69 190 ALA A O 1
ATOM 1510 N N . ALA A 1 191 ? -4.974 0.929 14.631 1.00 96.62 191 ALA A N 1
ATOM 1511 C CA . ALA A 1 191 ? -5.339 1.540 15.903 1.00 96.62 191 ALA A CA 1
ATOM 1512 C C . ALA A 1 191 ? -6.570 2.447 15.755 1.00 96.62 191 ALA A C 1
ATOM 1514 O O . ALA A 1 191 ? -7.491 2.350 16.568 1.00 96.62 191 ALA A O 1
ATOM 1515 N N . ALA A 1 192 ? -6.627 3.265 14.699 1.00 95.31 192 ALA A N 1
ATOM 1516 C CA . ALA A 1 192 ? -7.789 4.098 14.395 1.00 95.31 192 ALA A CA 1
ATOM 1517 C C . ALA A 1 192 ? -9.038 3.255 14.078 1.00 95.31 192 ALA A C 1
ATOM 1519 O O . ALA A 1 192 ? -10.111 3.529 14.612 1.00 95.31 192 ALA A O 1
ATOM 1520 N N . GLY A 1 193 ? -8.901 2.182 13.292 1.00 95.06 193 GLY A N 1
ATOM 1521 C CA . GLY A 1 193 ? -10.003 1.265 12.978 1.00 95.06 193 GLY A CA 1
ATOM 1522 C C . GLY A 1 193 ? -10.565 0.568 14.221 1.00 95.06 193 GLY A C 1
ATOM 1523 O O . GLY A 1 193 ? -11.779 0.535 14.424 1.00 95.06 193 GLY A O 1
ATOM 1524 N N . LEU A 1 194 ? -9.693 0.074 15.109 1.00 93.25 194 LEU A N 1
ATOM 1525 C CA . LEU A 1 194 ? -10.104 -0.478 16.406 1.00 93.25 194 LEU A CA 1
ATOM 1526 C C . LEU A 1 194 ? -10.773 0.570 17.294 1.00 93.25 194 LEU A C 1
ATOM 1528 O O . LEU A 1 194 ? -11.765 0.265 17.960 1.00 93.25 194 LEU A O 1
ATOM 1532 N N . TRP A 1 195 ? -10.233 1.790 17.318 1.00 91.38 195 TRP A N 1
ATOM 1533 C CA . TRP A 1 195 ? -10.813 2.886 18.083 1.00 91.38 195 TRP A CA 1
ATOM 1534 C C . TRP A 1 195 ? -12.233 3.181 17.609 1.00 91.38 195 TRP A C 1
ATOM 1536 O O . TRP A 1 195 ? -13.125 3.250 18.447 1.00 91.38 195 TRP A O 1
ATOM 1546 N N . VAL A 1 196 ? -12.469 3.263 16.296 1.00 90.69 196 VAL A N 1
ATOM 1547 C CA . VAL A 1 196 ? -13.804 3.465 15.711 1.00 90.69 196 VAL A CA 1
ATOM 1548 C C . VAL A 1 196 ? -14.760 2.348 16.118 1.00 90.69 196 VAL A C 1
ATOM 1550 O O . VAL A 1 196 ? -15.835 2.636 16.636 1.00 90.69 196 VAL A O 1
ATOM 1553 N N . VAL A 1 197 ? -14.364 1.078 15.972 1.00 89.69 197 VAL A N 1
ATOM 1554 C CA . VAL A 1 197 ? -15.240 -0.052 16.332 1.00 89.69 197 VAL A CA 1
ATOM 1555 C C . VAL A 1 197 ? -15.623 -0.032 17.813 1.00 89.69 197 VAL A C 1
ATOM 1557 O O . VAL A 1 197 ? -16.773 -0.286 18.165 1.00 89.69 197 VAL A O 1
ATOM 1560 N N . ARG A 1 198 ? -14.675 0.290 18.699 1.00 87.19 198 ARG A N 1
ATOM 1561 C CA . ARG A 1 198 ? -14.922 0.344 20.148 1.00 87.19 198 ARG A CA 1
ATOM 1562 C C . ARG A 1 198 ? -15.659 1.606 20.586 1.00 87.19 198 ARG A C 1
ATOM 1564 O O . ARG A 1 198 ? -16.361 1.580 21.592 1.00 87.19 198 ARG A O 1
ATOM 1571 N N . SER A 1 199 ? -15.464 2.705 19.863 1.00 74.25 199 SER A N 1
ATOM 1572 C CA . SER A 1 199 ? -15.936 4.042 20.239 1.00 74.25 199 SER A CA 1
ATOM 1573 C C . SER A 1 199 ? -17.188 4.471 19.483 1.00 74.25 199 SER A C 1
ATOM 1575 O O . SER A 1 199 ? -17.728 5.523 19.802 1.00 74.25 199 SER A O 1
ATOM 1577 N N . ALA A 1 200 ? -17.738 3.625 18.604 1.00 62.16 200 ALA A N 1
ATOM 1578 C CA . ALA A 1 200 ? -19.088 3.757 18.039 1.00 62.16 200 ALA A CA 1
ATOM 1579 C C . ALA A 1 200 ? -20.208 3.848 19.108 1.00 62.16 200 ALA A C 1
ATOM 1581 O O . ALA A 1 200 ? -21.379 3.986 18.775 1.00 62.16 200 ALA A O 1
ATOM 1582 N N . ARG A 1 201 ? -19.853 3.767 20.400 1.00 52.34 201 ARG A N 1
ATOM 1583 C CA . ARG A 1 201 ? -20.730 3.909 21.568 1.00 52.34 201 ARG A CA 1
ATOM 1584 C C . ARG A 1 201 ? -20.354 5.074 22.503 1.00 52.34 201 ARG A C 1
ATOM 1586 O O . ARG A 1 201 ? -20.942 5.184 23.571 1.00 52.34 201 ARG A O 1
ATOM 1593 N N . VAL A 1 202 ? -19.374 5.917 22.156 1.00 53.81 202 VAL A N 1
ATOM 1594 C CA . VAL A 1 202 ? -18.904 7.032 23.005 1.00 53.81 202 VAL A CA 1
ATOM 1595 C C . VAL A 1 202 ? -19.263 8.369 22.359 1.00 53.81 202 VAL A C 1
ATOM 1597 O O . VAL A 1 202 ? -19.100 8.538 21.152 1.00 53.81 202 VAL A O 1
ATOM 1600 N N . ALA A 1 203 ? -19.714 9.334 23.168 1.00 57.94 203 ALA A N 1
ATOM 1601 C CA . ALA A 1 203 ? -19.950 10.714 22.755 1.00 57.94 203 ALA A CA 1
ATOM 1602 C C . ALA A 1 203 ? -18.632 11.372 22.308 1.00 57.94 203 ALA A C 1
ATOM 1604 O O . ALA A 1 203 ? -17.913 11.987 23.093 1.00 57.94 203 ALA A O 1
ATOM 1605 N N . CYS A 1 204 ? -18.274 11.198 21.039 1.00 64.44 204 CYS A N 1
ATOM 1606 C CA . CYS A 1 204 ? -17.183 11.941 20.437 1.00 64.44 204 CYS A CA 1
ATOM 1607 C C . CYS A 1 204 ? -17.667 13.373 20.160 1.00 64.44 204 CYS A C 1
ATOM 1609 O O . CYS A 1 204 ? -18.798 13.537 19.692 1.00 64.44 204 CYS A O 1
ATOM 1611 N N . PRO A 1 205 ? -16.859 14.419 20.410 1.00 75.62 205 PRO A N 1
ATOM 1612 C CA . PRO A 1 205 ? -17.197 15.772 19.989 1.00 75.62 205 PRO A CA 1
ATOM 1613 C C . PRO A 1 205 ? -17.266 15.827 18.457 1.00 75.62 205 PRO A C 1
ATOM 1615 O O . PRO A 1 205 ? -16.275 16.076 17.776 1.00 75.62 205 PRO A O 1
ATOM 1618 N N . VAL A 1 206 ? -18.463 15.594 17.911 1.00 79.31 206 VAL A N 1
ATOM 1619 C CA . VAL A 1 206 ? -18.744 15.496 16.470 1.00 79.31 206 VAL A CA 1
ATOM 1620 C C . VAL A 1 206 ? -18.167 16.692 15.714 1.00 79.31 206 VAL A C 1
ATOM 1622 O O . VAL A 1 206 ? -17.571 16.518 14.654 1.00 79.31 206 VAL A O 1
ATOM 1625 N N . ARG A 1 207 ? -18.262 17.898 16.291 1.00 82.00 207 ARG A N 1
ATOM 1626 C CA . ARG A 1 207 ? -17.683 19.127 15.724 1.00 82.00 207 ARG A CA 1
ATOM 1627 C C . ARG A 1 207 ? -16.167 19.030 15.533 1.00 82.00 207 ARG A C 1
ATOM 1629 O O . ARG A 1 207 ? -15.682 19.375 14.464 1.00 82.00 207 ARG A O 1
ATOM 1636 N N . LEU A 1 208 ? -15.436 18.504 16.519 1.00 84.75 208 LEU A N 1
ATOM 1637 C CA . LEU A 1 208 ? -13.986 18.321 16.428 1.00 84.75 208 LEU A CA 1
ATOM 1638 C C . LEU A 1 208 ? -13.624 17.342 15.306 1.00 84.75 208 LEU A C 1
ATOM 1640 O O . LEU A 1 208 ? -12.726 17.634 14.526 1.00 84.75 208 LEU A O 1
ATOM 1644 N N . LEU A 1 209 ? -14.336 16.217 15.177 1.00 84.50 209 LEU A N 1
ATOM 1645 C CA . LEU A 1 209 ? -14.085 15.265 14.087 1.00 84.50 209 LEU A CA 1
ATOM 1646 C C . LEU A 1 209 ? -14.327 15.880 12.704 1.00 84.50 209 LEU A C 1
ATOM 1648 O O . LEU A 1 209 ? -13.527 15.653 11.800 1.00 84.50 209 LEU A O 1
ATOM 1652 N N . HIS A 1 210 ? -15.384 16.681 12.541 1.00 85.94 210 HIS A N 1
ATOM 1653 C CA . HIS A 1 210 ? -15.630 17.408 11.292 1.00 85.94 210 HIS A CA 1
ATOM 1654 C C . HIS A 1 210 ? -14.505 18.402 10.989 1.00 85.94 210 HIS A C 1
ATOM 1656 O O . HIS A 1 210 ? -13.987 18.407 9.874 1.00 85.94 210 HIS A O 1
ATOM 1662 N N . SER A 1 211 ? -14.086 19.199 11.978 1.00 87.12 211 SER A N 1
ATOM 1663 C CA . SER A 1 211 ? -12.969 20.137 11.824 1.00 87.12 211 SER A CA 1
ATOM 1664 C C . SER A 1 211 ? -11.674 19.417 11.458 1.00 87.12 211 SER A C 1
ATOM 1666 O O . SER A 1 211 ? -10.987 19.835 10.534 1.00 87.12 211 SER A O 1
ATOM 1668 N N . LEU A 1 212 ? -11.350 18.307 12.125 1.00 88.75 212 LEU A N 1
ATOM 1669 C CA . LEU A 1 212 ? -10.145 17.532 11.834 1.00 88.75 212 LEU A CA 1
ATOM 1670 C C . LEU A 1 212 ? -10.191 16.898 10.438 1.00 88.75 212 LEU A C 1
ATOM 1672 O O . LEU A 1 212 ? -9.173 16.898 9.745 1.00 88.75 212 LEU A O 1
ATOM 1676 N N . ALA A 1 213 ? -11.348 16.395 9.998 1.00 87.56 213 ALA A N 1
ATOM 1677 C CA . ALA A 1 213 ? -11.521 15.865 8.647 1.00 87.56 213 ALA A CA 1
ATOM 1678 C C . ALA A 1 213 ? -11.366 16.966 7.586 1.00 87.56 213 ALA A C 1
ATOM 1680 O O . ALA A 1 213 ? -10.628 16.785 6.618 1.00 87.56 213 ALA A O 1
ATOM 1681 N N . ALA A 1 214 ? -11.976 18.135 7.801 1.00 88.25 214 ALA A N 1
ATOM 1682 C CA . ALA A 1 214 ? -11.830 19.291 6.919 1.00 88.25 214 ALA A CA 1
ATOM 1683 C C . ALA A 1 214 ? -10.371 19.772 6.851 1.00 88.25 214 ALA A C 1
ATOM 1685 O O . ALA A 1 214 ? -9.824 19.914 5.759 1.00 88.25 214 ALA A O 1
ATOM 1686 N N . CYS A 1 215 ? -9.703 19.932 7.998 1.00 89.88 215 CYS A N 1
ATOM 1687 C CA . CYS A 1 215 ? -8.283 20.282 8.058 1.00 89.88 215 CYS A CA 1
ATOM 1688 C C . CYS A 1 215 ? -7.405 19.243 7.350 1.00 89.88 215 CYS A C 1
ATOM 1690 O O . CYS A 1 215 ? -6.457 19.613 6.666 1.00 89.88 215 CYS A O 1
ATOM 1692 N N . SER A 1 216 ? -7.731 17.952 7.470 1.00 90.12 216 SER A N 1
ATOM 1693 C CA . SER A 1 216 ? -7.007 16.868 6.794 1.00 90.12 216 SER A CA 1
ATOM 1694 C C . SER A 1 216 ? -7.145 16.944 5.273 1.00 90.12 216 SER A C 1
ATOM 1696 O O . SER A 1 216 ? -6.153 16.778 4.565 1.00 90.12 216 SER A O 1
ATOM 1698 N N . LEU A 1 217 ? -8.347 17.242 4.766 1.00 87.56 217 LEU A N 1
ATOM 1699 C CA . LEU A 1 217 ? -8.588 17.452 3.335 1.00 87.56 217 LEU A CA 1
ATOM 1700 C C . LEU A 1 217 ? -7.831 18.678 2.818 1.00 87.56 217 LEU A C 1
ATOM 1702 O O . LEU A 1 217 ? -7.123 18.579 1.818 1.00 87.56 217 LEU A O 1
ATOM 1706 N N . VAL A 1 218 ? -7.927 19.808 3.524 1.00 89.44 218 VAL A N 1
ATOM 1707 C CA . VAL A 1 218 ? -7.221 21.046 3.160 1.00 89.44 218 VAL A CA 1
ATOM 1708 C C . VAL A 1 218 ? -5.711 20.822 3.155 1.00 89.44 218 VAL A C 1
ATOM 1710 O O . VAL A 1 218 ? -5.052 21.157 2.176 1.00 89.44 218 VAL A O 1
ATOM 1713 N N . LEU A 1 219 ? -5.158 20.201 4.199 1.00 87.81 219 LEU A N 1
ATOM 1714 C CA . LEU A 1 219 ? -3.727 19.916 4.283 1.00 87.81 219 LEU A CA 1
ATOM 1715 C C . LEU A 1 219 ? -3.265 18.979 3.159 1.00 87.81 219 LEU A C 1
ATOM 1717 O O . LEU A 1 219 ? -2.222 19.224 2.556 1.00 87.81 219 LEU A O 1
ATOM 1721 N N . GLY A 1 220 ? -4.053 17.948 2.839 1.00 84.44 220 GLY A N 1
ATOM 1722 C CA . GLY A 1 220 ? -3.787 17.062 1.708 1.00 84.44 220 GLY A CA 1
ATOM 1723 C C . GLY A 1 220 ? -3.739 17.818 0.379 1.00 84.44 220 GLY A C 1
ATOM 1724 O O . GLY A 1 220 ? -2.766 17.686 -0.361 1.00 84.44 220 GLY A O 1
ATOM 1725 N N . VAL A 1 221 ? -4.733 18.670 0.101 1.00 85.62 221 VAL A N 1
ATOM 1726 C CA . VAL A 1 221 ? -4.770 19.506 -1.112 1.00 85.62 221 VAL A CA 1
ATOM 1727 C C . VAL A 1 221 ? -3.576 20.456 -1.160 1.00 85.62 221 VAL A C 1
ATOM 1729 O O . VAL A 1 221 ? -2.915 20.541 -2.194 1.00 85.62 221 VAL A O 1
ATOM 1732 N N . LEU A 1 222 ? -3.249 21.126 -0.052 1.00 86.12 222 LEU A N 1
ATOM 1733 C CA . LEU A 1 222 ? -2.106 22.037 0.021 1.00 86.12 222 LEU A CA 1
ATOM 1734 C C . LEU A 1 222 ? -0.794 21.307 -0.274 1.00 86.12 222 LEU A C 1
ATOM 1736 O O . LEU A 1 222 ? -0.016 21.764 -1.106 1.00 86.12 222 LEU A O 1
ATOM 1740 N N . ILE A 1 223 ? -0.558 20.148 0.342 1.00 82.94 223 ILE A N 1
ATOM 1741 C CA . ILE A 1 223 ? 0.657 19.358 0.108 1.00 82.94 223 ILE A CA 1
ATOM 1742 C C . ILE A 1 223 ? 0.723 18.860 -1.335 1.00 82.94 223 ILE A C 1
ATOM 1744 O O . ILE A 1 223 ? 1.792 18.899 -1.938 1.00 82.94 223 ILE A O 1
ATOM 1748 N N . LEU A 1 224 ? -0.386 18.418 -1.921 1.00 80.44 224 LEU A N 1
ATOM 1749 C CA . LEU A 1 224 ? -0.397 17.975 -3.317 1.00 80.44 224 LEU A CA 1
ATOM 1750 C C . LEU A 1 224 ? -0.224 19.138 -4.308 1.00 80.44 224 LEU A C 1
ATOM 1752 O O . LEU A 1 224 ? 0.321 18.927 -5.389 1.00 80.44 224 LEU A O 1
ATOM 1756 N N . SER A 1 225 ? -0.633 20.352 -3.929 1.00 81.75 225 SER A N 1
ATOM 1757 C CA . SER A 1 225 ? -0.541 21.560 -4.764 1.00 81.75 225 SER A CA 1
ATOM 1758 C C . SER A 1 225 ? 0.794 22.295 -4.628 1.00 81.75 225 SER A C 1
ATOM 1760 O O . SER A 1 225 ? 1.148 23.094 -5.494 1.00 81.75 225 SER A O 1
ATOM 1762 N N . MET A 1 226 ? 1.548 22.053 -3.551 1.00 76.50 226 MET A N 1
ATOM 1763 C CA . MET A 1 226 ? 2.857 22.671 -3.358 1.00 76.50 226 MET A CA 1
ATOM 1764 C C . MET A 1 226 ? 3.822 22.251 -4.480 1.00 76.50 226 MET A C 1
ATOM 1766 O O . MET A 1 226 ? 3.999 21.048 -4.705 1.00 76.50 226 MET A O 1
ATOM 1770 N N . PRO A 1 227 ? 4.511 23.208 -5.135 1.00 73.81 227 PRO A N 1
ATOM 1771 C CA . PRO A 1 227 ? 5.561 22.895 -6.093 1.00 73.81 227 PRO A CA 1
ATOM 1772 C C . PRO A 1 227 ? 6.584 21.971 -5.438 1.00 73.81 227 PRO A C 1
ATOM 1774 O O . PRO A 1 227 ? 7.080 22.264 -4.346 1.00 73.81 227 PRO A O 1
ATOM 1777 N N . SER A 1 228 ? 6.908 20.850 -6.084 1.00 66.69 228 SER A N 1
ATOM 1778 C CA . SER A 1 228 ? 7.945 19.970 -5.557 1.00 66.69 228 SER A CA 1
ATOM 1779 C C . SER A 1 228 ? 9.296 20.669 -5.712 1.00 66.69 228 SER A C 1
ATOM 1781 O O . SER A 1 228 ? 9.942 20.597 -6.758 1.00 66.69 228 SER A O 1
ATOM 1783 N N . LYS A 1 229 ? 9.753 21.355 -4.669 1.00 65.12 229 LYS A N 1
ATOM 1784 C CA . LYS A 1 229 ? 11.192 21.506 -4.480 1.00 65.12 229 LYS A CA 1
ATOM 1785 C C . LYS A 1 229 ? 11.694 20.111 -4.117 1.00 65.12 229 LYS A C 1
ATOM 1787 O O . LYS A 1 229 ? 11.122 19.515 -3.208 1.00 65.12 229 LYS A O 1
ATOM 1792 N N . GLN A 1 230 ? 12.663 19.580 -4.865 1.00 66.69 230 GLN A N 1
ATOM 1793 C CA . GLN A 1 230 ? 13.253 18.251 -4.650 1.00 66.69 230 GLN A CA 1
ATOM 1794 C C . GLN A 1 230 ? 13.911 18.203 -3.263 1.00 66.69 230 GLN A C 1
ATOM 1796 O O . GLN A 1 230 ? 15.105 18.445 -3.112 1.00 66.69 230 GLN A O 1
ATOM 1801 N N . ASN A 1 231 ? 13.111 17.970 -2.227 1.00 80.25 231 ASN A N 1
ATOM 1802 C CA . ASN A 1 231 ? 13.565 17.827 -0.860 1.00 80.25 231 ASN A CA 1
ATOM 1803 C C . ASN A 1 231 ? 13.313 16.382 -0.459 1.00 80.25 231 ASN A C 1
ATOM 1805 O O . ASN A 1 231 ? 12.200 16.008 -0.085 1.00 80.25 231 ASN A O 1
ATOM 1809 N N . ILE A 1 232 ? 14.382 15.592 -0.525 1.00 79.25 232 ILE A N 1
ATOM 1810 C CA . ILE A 1 232 ? 14.354 14.161 -0.246 1.00 79.25 232 ILE A CA 1
ATOM 1811 C C . ILE A 1 232 ? 13.745 13.841 1.123 1.00 79.25 232 ILE A C 1
ATOM 1813 O O . ILE A 1 232 ? 13.050 12.842 1.254 1.00 79.25 232 ILE A O 1
ATOM 1817 N N . LEU A 1 233 ? 13.924 14.703 2.131 1.00 83.19 233 LEU A N 1
ATOM 1818 C CA . LEU A 1 233 ? 13.372 14.484 3.470 1.00 83.19 233 LEU A CA 1
ATOM 1819 C C . LEU A 1 233 ? 11.854 14.623 3.485 1.00 83.19 233 LEU A C 1
ATOM 1821 O O . LEU A 1 233 ? 11.170 13.817 4.112 1.00 83.19 233 LEU A O 1
ATOM 1825 N N . VAL A 1 234 ? 11.327 15.629 2.783 1.00 84.06 234 VAL A N 1
ATOM 1826 C CA . VAL A 1 234 ? 9.880 15.822 2.640 1.00 84.06 234 VAL A CA 1
ATOM 1827 C C . VAL A 1 234 ? 9.284 14.652 1.868 1.00 84.06 234 VAL A C 1
ATOM 1829 O O . VAL A 1 234 ? 8.267 14.102 2.284 1.00 84.06 234 VAL A O 1
ATOM 1832 N N . ASP A 1 235 ? 9.929 14.231 0.784 1.00 84.88 235 ASP A N 1
ATOM 1833 C CA . ASP A 1 235 ? 9.422 13.146 -0.051 1.00 84.88 235 ASP A CA 1
ATOM 1834 C C . ASP A 1 235 ? 9.447 11.803 0.691 1.00 84.88 235 ASP A C 1
ATOM 1836 O O . ASP A 1 235 ? 8.467 11.057 0.647 1.00 84.88 235 ASP A O 1
ATOM 1840 N N . LEU A 1 236 ? 10.505 11.542 1.465 1.00 85.12 236 LEU A N 1
ATOM 1841 C CA . LEU A 1 236 ? 10.620 10.346 2.290 1.00 85.12 236 LEU A CA 1
ATOM 1842 C C . LEU A 1 236 ? 9.619 10.366 3.450 1.00 85.12 236 LEU A C 1
ATOM 1844 O O . LEU A 1 236 ? 8.955 9.361 3.685 1.00 85.12 236 LEU A O 1
ATOM 1848 N N . ALA A 1 237 ? 9.432 11.496 4.136 1.00 87.62 237 ALA A N 1
ATOM 1849 C CA . ALA A 1 237 ? 8.421 11.613 5.188 1.00 87.62 237 ALA A CA 1
ATOM 1850 C C . ALA A 1 237 ? 7.004 11.380 4.635 1.00 87.62 237 ALA A C 1
ATOM 1852 O O . ALA A 1 237 ? 6.215 10.631 5.213 1.00 87.62 237 ALA A O 1
ATOM 1853 N N . LEU A 1 238 ? 6.685 11.970 3.480 1.00 88.81 238 LEU A N 1
ATOM 1854 C CA . LEU A 1 238 ? 5.400 11.777 2.810 1.00 88.81 238 LEU A CA 1
ATOM 1855 C C . LEU A 1 238 ? 5.181 10.319 2.381 1.00 88.81 238 LEU A C 1
ATOM 1857 O O . LEU A 1 238 ? 4.078 9.810 2.562 1.00 88.81 238 LEU A O 1
ATOM 1861 N N . ASN A 1 239 ? 6.216 9.641 1.875 1.00 88.50 239 ASN A N 1
ATOM 1862 C CA . ASN A 1 239 ? 6.168 8.228 1.482 1.00 88.50 239 ASN A CA 1
ATOM 1863 C C . ASN A 1 239 ? 5.973 7.264 2.671 1.00 88.50 239 ASN A C 1
ATOM 1865 O O . ASN A 1 239 ? 5.346 6.218 2.511 1.00 88.50 239 ASN A O 1
ATOM 1869 N N . HIS A 1 240 ? 6.438 7.634 3.865 1.00 90.94 240 HIS A N 1
ATOM 1870 C CA . HIS A 1 240 ? 6.343 6.804 5.074 1.00 90.94 240 HIS A CA 1
ATOM 1871 C C . HIS A 1 240 ? 5.196 7.192 6.009 1.00 90.94 240 HIS A C 1
ATOM 1873 O O . HIS A 1 240 ? 5.165 6.772 7.163 1.00 90.94 240 HIS A O 1
ATOM 1879 N N . GLY A 1 241 ? 4.234 7.978 5.523 1.00 89.25 241 GLY A N 1
ATOM 1880 C CA . GLY A 1 241 ? 3.013 8.250 6.270 1.00 89.25 241 GLY A CA 1
ATOM 1881 C C . GLY A 1 241 ? 3.065 9.495 7.151 1.00 89.25 241 GLY A C 1
ATOM 1882 O O . GLY A 1 241 ? 2.358 9.548 8.154 1.00 89.25 241 GLY A O 1
ATOM 1883 N N . ALA A 1 242 ? 3.788 10.552 6.766 1.00 90.62 242 ALA A N 1
ATOM 1884 C CA . ALA A 1 242 ? 3.626 11.870 7.400 1.00 90.62 242 ALA A CA 1
ATOM 1885 C C . ALA A 1 242 ? 2.158 12.354 7.389 1.00 90.62 242 ALA A C 1
ATOM 1887 O O . ALA A 1 242 ? 1.732 13.077 8.287 1.00 90.62 242 ALA A O 1
ATOM 1888 N N . LEU A 1 243 ? 1.361 11.897 6.412 1.00 92.75 243 LEU A N 1
ATOM 1889 C CA . LEU A 1 243 ? -0.086 12.135 6.330 1.00 92.75 243 LEU A CA 1
ATOM 1890 C C . LEU A 1 243 ? -0.949 11.011 6.919 1.00 92.75 243 LEU A C 1
ATOM 1892 O O . LEU A 1 243 ? -2.174 11.065 6.813 1.00 92.75 243 LEU A O 1
ATOM 1896 N N . ALA A 1 244 ? -0.358 10.012 7.578 1.00 95.00 244 ALA A N 1
ATOM 1897 C CA . ALA A 1 244 ? -1.100 8.876 8.121 1.00 95.00 244 ALA A CA 1
ATOM 1898 C C . ALA A 1 244 ? -2.172 9.306 9.129 1.00 95.00 244 ALA A C 1
ATOM 1900 O O . ALA A 1 244 ? -3.262 8.738 9.137 1.00 95.00 244 ALA A O 1
ATOM 1901 N N . GLY A 1 245 ? -1.904 10.349 9.923 1.00 94.56 245 GLY A N 1
ATOM 1902 C CA . GLY A 1 245 ? -2.889 10.927 10.837 1.00 94.56 245 GLY A CA 1
ATOM 1903 C C . GLY A 1 245 ? -4.094 11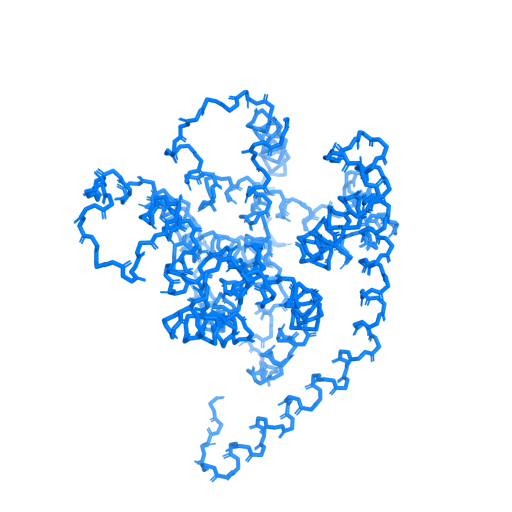.515 10.100 1.00 94.56 245 GLY A C 1
ATOM 1904 O O . GLY A 1 245 ? -5.233 11.216 10.452 1.00 94.56 245 GLY A O 1
ATOM 1905 N N . CYS A 1 246 ? -3.848 12.278 9.032 1.00 94.00 246 CYS A N 1
ATOM 1906 C CA . CYS A 1 246 ? -4.893 12.856 8.185 1.00 94.00 246 CYS A CA 1
ATOM 1907 C C . CYS A 1 246 ? -5.756 11.774 7.528 1.00 94.00 246 CYS A C 1
ATOM 1909 O O . CYS A 1 246 ? -6.983 11.860 7.552 1.00 94.00 246 CYS A O 1
ATOM 1911 N N . PHE A 1 247 ? -5.126 10.726 6.991 1.00 95.38 247 PHE A N 1
ATOM 1912 C CA . PHE A 1 247 ? -5.841 9.600 6.392 1.00 95.38 247 PHE A CA 1
ATOM 1913 C C . PHE A 1 247 ? -6.656 8.825 7.428 1.00 95.38 247 PHE A C 1
ATOM 1915 O O . PHE A 1 247 ? -7.831 8.558 7.200 1.00 95.38 247 PHE A O 1
ATOM 1922 N N . ALA A 1 248 ? -6.082 8.527 8.595 1.00 95.50 248 ALA A N 1
ATOM 1923 C CA . ALA A 1 248 ? -6.783 7.825 9.665 1.00 95.50 248 ALA A CA 1
ATOM 1924 C C . ALA A 1 248 ? -8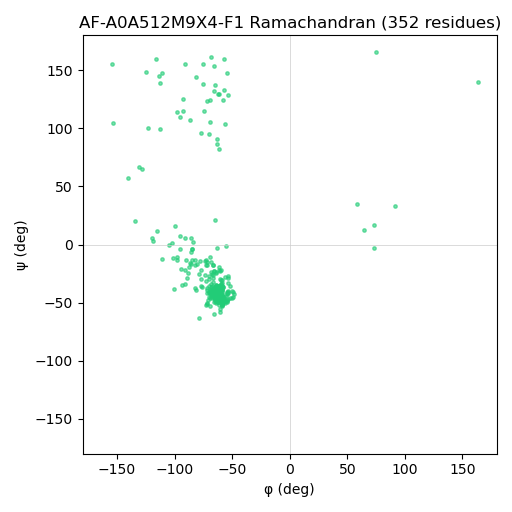.008 8.603 10.173 1.00 95.50 248 ALA A C 1
ATOM 1926 O O . ALA A 1 248 ? -9.064 8.006 10.382 1.00 95.50 248 ALA A O 1
ATOM 1927 N N . VAL A 1 249 ? -7.892 9.928 10.325 1.00 92.81 249 VAL A N 1
ATOM 1928 C CA . VAL A 1 249 ? -9.018 10.808 10.675 1.00 92.81 249 VAL A CA 1
ATOM 1929 C C . VAL A 1 249 ? -10.086 10.785 9.586 1.00 92.81 249 VAL A C 1
ATOM 1931 O O . VAL A 1 249 ? -11.264 10.641 9.906 1.00 92.81 249 VAL A O 1
ATOM 1934 N N . LEU A 1 250 ? -9.696 10.888 8.312 1.00 92.94 250 LEU A N 1
ATOM 1935 C CA . LEU A 1 250 ? -10.635 10.845 7.190 1.00 92.94 250 LEU A CA 1
ATOM 1936 C C . LEU A 1 250 ? -11.386 9.506 7.134 1.00 92.94 250 LEU A C 1
ATOM 1938 O O . LEU A 1 250 ? -12.604 9.496 6.987 1.00 92.94 250 LEU A O 1
ATOM 1942 N N . PHE A 1 251 ? -10.691 8.380 7.308 1.00 93.56 251 PHE A N 1
ATOM 1943 C CA . PHE A 1 251 ? -11.317 7.055 7.338 1.00 93.56 251 PHE A CA 1
ATOM 1944 C C . PHE A 1 251 ? -12.235 6.874 8.542 1.00 93.56 251 PHE A C 1
ATOM 1946 O O . PHE A 1 251 ? -13.334 6.344 8.394 1.00 93.56 251 PHE A O 1
ATOM 1953 N N . ALA A 1 252 ? -11.828 7.356 9.719 1.00 91.50 252 ALA A N 1
ATOM 1954 C CA . ALA A 1 252 ? -12.685 7.354 10.896 1.00 91.50 252 ALA A CA 1
ATOM 1955 C C . ALA A 1 252 ? -13.948 8.197 10.676 1.00 91.50 252 ALA A C 1
ATOM 1957 O O . ALA A 1 252 ? -15.040 7.755 11.022 1.00 91.50 252 ALA A O 1
ATOM 1958 N N . TRP A 1 253 ? -13.815 9.373 10.058 1.00 90.75 253 TRP A N 1
ATOM 1959 C CA . TRP A 1 253 ? -14.943 10.239 9.724 1.00 90.75 253 TRP A CA 1
ATOM 1960 C C . TRP A 1 253 ? -15.901 9.568 8.729 1.00 90.75 253 TRP A C 1
ATOM 1962 O O . TRP A 1 253 ? -17.096 9.496 9.001 1.00 90.75 253 TRP A O 1
ATOM 1972 N N . LEU A 1 254 ? -15.386 8.992 7.637 1.00 90.62 254 LEU A N 1
ATOM 1973 C CA . LEU A 1 254 ? -16.198 8.264 6.651 1.00 90.62 254 LEU A CA 1
ATOM 1974 C C . LEU A 1 254 ? -16.927 7.063 7.273 1.00 90.62 254 LEU A C 1
ATOM 1976 O O . LEU A 1 254 ? -18.086 6.814 6.953 1.00 90.62 254 LEU A O 1
ATOM 1980 N N . ALA A 1 255 ? -16.269 6.338 8.181 1.00 89.31 255 ALA A N 1
ATOM 1981 C CA . ALA A 1 255 ? -16.849 5.175 8.847 1.00 89.31 255 ALA A CA 1
ATOM 1982 C C . ALA A 1 255 ? -17.920 5.535 9.893 1.00 89.31 255 ALA A C 1
ATOM 1984 O O . ALA A 1 255 ? -18.836 4.748 10.117 1.00 89.31 255 ALA A O 1
ATOM 1985 N N . LEU A 1 256 ? -17.799 6.693 10.552 1.00 87.44 256 LEU A N 1
ATOM 1986 C CA . LEU A 1 256 ? -18.740 7.152 11.582 1.00 87.44 256 LEU A CA 1
ATOM 1987 C C . LEU A 1 256 ? -19.920 7.949 11.011 1.00 87.44 256 LEU A C 1
ATOM 1989 O O . LEU A 1 256 ? -20.972 7.998 11.644 1.00 87.44 256 LEU A O 1
ATOM 1993 N N . PHE A 1 257 ? -19.762 8.563 9.834 1.00 87.25 257 PHE A N 1
ATOM 1994 C CA . PHE A 1 257 ? -20.774 9.425 9.218 1.00 87.25 257 PHE A CA 1
ATOM 1995 C C . PHE A 1 257 ? -21.083 9.018 7.762 1.00 87.25 257 PHE A C 1
ATOM 1997 O O . PHE A 1 257 ? -20.825 9.786 6.825 1.00 87.25 257 PHE A O 1
ATOM 2004 N N . PRO A 1 258 ? -21.657 7.821 7.540 1.00 84.50 258 PRO A N 1
ATOM 2005 C CA . PRO A 1 258 ? -21.950 7.318 6.195 1.00 84.50 258 PRO A CA 1
ATOM 2006 C C . PRO A 1 258 ? -23.022 8.141 5.456 1.00 84.50 258 PRO A C 1
ATOM 2008 O O . PRO A 1 258 ? -23.038 8.166 4.227 1.00 84.50 258 PRO A O 1
ATOM 2011 N N . ASP A 1 259 ? -23.883 8.860 6.182 1.00 83.56 259 ASP A N 1
ATOM 2012 C CA . ASP A 1 259 ? -25.022 9.588 5.608 1.00 83.56 259 ASP A CA 1
ATOM 2013 C C . ASP A 1 259 ? -24.699 10.998 5.092 1.00 83.56 259 ASP A C 1
ATOM 2015 O O . ASP A 1 259 ? -25.557 11.639 4.483 1.00 83.56 259 ASP A O 1
ATOM 2019 N N . LEU A 1 260 ? -23.484 11.504 5.316 1.00 85.25 260 LEU A N 1
ATOM 2020 C CA . LEU A 1 260 ? -23.092 12.848 4.883 1.00 85.25 260 LEU A CA 1
ATOM 2021 C C . LEU A 1 260 ? -22.825 12.916 3.373 1.00 85.25 260 LEU A C 1
ATOM 2023 O O . LEU A 1 260 ? -22.473 11.925 2.737 1.00 85.25 260 LEU A O 1
ATOM 2027 N N . GLY A 1 261 ? -22.963 14.113 2.789 1.00 85.50 261 GLY A N 1
ATOM 2028 C CA . GLY A 1 261 ? -22.906 14.321 1.334 1.00 85.50 261 GLY A CA 1
ATOM 2029 C C . GLY A 1 261 ? -21.644 13.772 0.658 1.00 85.50 261 GLY A C 1
ATOM 2030 O O . GLY A 1 261 ? -21.748 13.125 -0.380 1.00 85.50 261 GLY A O 1
ATOM 2031 N N . LEU A 1 262 ? -20.465 13.951 1.267 1.00 85.81 262 LEU A N 1
ATOM 2032 C CA . LEU A 1 262 ? -19.213 13.395 0.738 1.00 85.81 262 LEU A CA 1
ATOM 2033 C C . LEU A 1 262 ? -19.190 11.859 0.800 1.00 85.81 262 LEU A C 1
ATOM 2035 O O . LEU A 1 262 ? -18.803 11.220 -0.173 1.00 85.81 262 LEU A O 1
ATOM 2039 N N . SER A 1 263 ? -19.646 11.262 1.904 1.00 85.69 263 SER A N 1
ATOM 2040 C CA . SER A 1 263 ? -19.768 9.804 2.048 1.00 85.69 263 SER A CA 1
ATOM 2041 C C . SER A 1 263 ? -20.737 9.222 1.013 1.00 85.69 263 SER A C 1
ATOM 2043 O O . SER A 1 263 ? -20.433 8.206 0.387 1.00 85.69 263 SER A O 1
ATOM 2045 N N . ARG A 1 264 ? -21.862 9.904 0.752 1.00 88.19 264 ARG A N 1
ATOM 2046 C CA . ARG A 1 264 ? -22.827 9.535 -0.298 1.00 88.19 264 ARG A CA 1
ATOM 2047 C C . ARG A 1 264 ? -22.235 9.637 -1.698 1.00 88.19 264 ARG A C 1
ATOM 2049 O O . ARG A 1 264 ? -22.429 8.724 -2.494 1.00 88.19 264 ARG A O 1
ATOM 2056 N N . LEU A 1 265 ? -21.498 10.713 -1.983 1.00 91.38 265 LEU A N 1
ATOM 2057 C CA . LEU A 1 265 ? -20.798 10.887 -3.254 1.00 91.38 265 LEU A CA 1
ATOM 2058 C C . LEU A 1 265 ? -19.806 9.742 -3.478 1.00 91.38 265 LEU A C 1
ATOM 2060 O O . LEU A 1 265 ? -19.867 9.087 -4.510 1.00 91.38 265 LEU A O 1
ATOM 2064 N N . LEU A 1 266 ? -18.947 9.449 -2.498 1.00 89.94 266 LEU A N 1
ATOM 2065 C CA . LEU A 1 266 ? -17.961 8.365 -2.589 1.00 89.94 266 LEU A CA 1
ATOM 2066 C C . LEU A 1 266 ? -18.600 6.967 -2.648 1.00 89.94 266 LEU A C 1
ATOM 2068 O O . LEU A 1 266 ? -17.992 6.044 -3.180 1.00 89.94 266 LEU A O 1
ATOM 2072 N N . SER A 1 267 ? -19.831 6.819 -2.155 1.00 91.00 267 SER A N 1
ATOM 2073 C CA . SER A 1 267 ? -20.617 5.580 -2.248 1.00 91.00 267 SER A CA 1
ATOM 2074 C C . SER A 1 267 ? -21.366 5.433 -3.581 1.00 91.00 267 SER A C 1
ATOM 2076 O O . SER A 1 267 ? -22.102 4.463 -3.779 1.00 91.00 267 SER A O 1
ATOM 2078 N N . TRP A 1 268 ? -21.212 6.380 -4.512 1.00 94.25 268 TRP A N 1
ATOM 2079 C CA . TRP A 1 268 ? -21.815 6.292 -5.838 1.00 94.25 268 TRP A CA 1
ATOM 2080 C C . TRP A 1 268 ? -21.215 5.126 -6.634 1.00 94.25 268 TRP A C 1
ATOM 2082 O O . TRP A 1 268 ? -19.997 4.977 -6.723 1.00 94.25 268 TRP A O 1
ATOM 2092 N N . ARG A 1 269 ? -22.073 4.296 -7.248 1.00 93.44 269 ARG A N 1
ATOM 2093 C CA . ARG A 1 269 ? -21.670 3.027 -7.887 1.00 93.44 269 ARG A CA 1
ATOM 2094 C C . ARG A 1 269 ? -20.485 3.150 -8.859 1.00 93.44 269 ARG A C 1
ATOM 2096 O O . ARG A 1 269 ? -19.582 2.329 -8.746 1.00 93.44 269 ARG A O 1
ATOM 2103 N N . PRO A 1 270 ? -20.424 4.135 -9.776 1.00 92.38 270 PRO A N 1
ATOM 2104 C CA . PRO A 1 270 ? -19.267 4.301 -10.654 1.00 92.38 270 PRO A CA 1
ATOM 2105 C C . PRO A 1 270 ? -17.957 4.551 -9.901 1.00 92.38 270 PRO A C 1
ATOM 2107 O O . PRO A 1 270 ? -16.936 3.988 -10.276 1.00 92.38 270 PRO A O 1
ATOM 2110 N N . LEU A 1 271 ? -17.975 5.337 -8.818 1.00 92.00 271 LEU A N 1
ATOM 2111 C CA . LEU A 1 271 ? -16.780 5.582 -8.004 1.00 92.00 271 LEU A CA 1
ATOM 2112 C C . LEU A 1 271 ? -16.352 4.339 -7.224 1.00 92.00 271 LEU A C 1
ATOM 2114 O O . LEU A 1 271 ? -15.156 4.090 -7.110 1.00 92.00 271 LEU A O 1
ATOM 2118 N N . VAL A 1 272 ? -17.303 3.527 -6.756 1.00 91.50 272 VAL A N 1
ATOM 2119 C CA . VAL A 1 272 ? -17.002 2.227 -6.137 1.00 91.50 272 VAL A CA 1
ATOM 2120 C C . VAL A 1 272 ? -16.346 1.288 -7.149 1.00 91.50 272 VAL A C 1
ATOM 2122 O O . VAL A 1 272 ? -15.297 0.733 -6.854 1.00 91.50 272 VAL A O 1
ATOM 2125 N N . VAL A 1 273 ? -16.883 1.190 -8.371 1.00 91.12 273 VAL A N 1
ATOM 2126 C CA . VAL A 1 273 ? -16.298 0.365 -9.446 1.00 91.12 273 VAL A CA 1
ATOM 2127 C C . VAL A 1 273 ? -14.885 0.830 -9.811 1.00 91.12 273 VAL A C 1
ATOM 2129 O O . VAL A 1 273 ? -13.990 0.006 -9.987 1.00 91.12 273 VAL A O 1
ATOM 2132 N N . LEU A 1 274 ? -14.654 2.143 -9.897 1.00 90.19 274 LEU A N 1
ATOM 2133 C CA . LEU A 1 274 ? -13.311 2.691 -10.110 1.00 90.19 274 LEU A CA 1
ATOM 2134 C C . LEU A 1 274 ? -12.387 2.414 -8.916 1.00 90.19 274 LEU A C 1
ATOM 2136 O O . LEU A 1 274 ? -11.207 2.126 -9.107 1.00 90.19 274 LEU A O 1
ATOM 2140 N N . GLY A 1 275 ? -12.919 2.456 -7.694 1.00 90.50 275 GLY A N 1
ATOM 2141 C CA . GLY A 1 275 ? -12.216 2.062 -6.477 1.00 90.50 275 GLY A CA 1
ATOM 2142 C C . GLY A 1 275 ? -11.801 0.590 -6.495 1.00 90.50 275 GLY A C 1
ATOM 2143 O O . GLY A 1 275 ? -10.644 0.287 -6.210 1.00 90.50 275 GLY A O 1
ATOM 2144 N N . ASP A 1 276 ? -12.690 -0.311 -6.908 1.00 89.88 276 ASP A N 1
ATOM 2145 C CA . ASP A 1 276 ? -12.407 -1.743 -7.042 1.00 89.88 276 ASP A CA 1
ATOM 2146 C C . ASP A 1 276 ? -11.356 -2.013 -8.133 1.00 89.88 276 ASP A C 1
ATOM 2148 O O . ASP A 1 276 ? -10.462 -2.842 -7.951 1.00 89.88 276 ASP A O 1
ATOM 2152 N N . ALA A 1 277 ? -11.397 -1.252 -9.232 1.00 93.12 277 ALA A N 1
ATOM 2153 C CA . ALA A 1 277 ? -10.420 -1.336 -10.317 1.00 93.12 277 ALA A CA 1
ATOM 2154 C C . ALA A 1 277 ? -9.081 -0.639 -10.022 1.00 93.12 277 ALA A C 1
ATOM 2156 O O . ALA A 1 277 ? -8.097 -0.883 -10.723 1.00 93.12 277 ALA A O 1
ATOM 2157 N N . SER A 1 278 ? -9.010 0.201 -8.983 1.00 92.38 278 SER A N 1
ATOM 2158 C CA . SER A 1 278 ? -7.826 1.019 -8.686 1.00 92.38 278 SER A CA 1
ATOM 2159 C C . SER A 1 278 ? -6.565 0.188 -8.436 1.00 92.38 278 SER A C 1
ATOM 2161 O O . SER A 1 278 ? -5.477 0.593 -8.844 1.00 92.38 278 SER A O 1
ATOM 2163 N N . TYR A 1 279 ? -6.707 -1.001 -7.839 1.00 92.38 279 TYR A N 1
ATOM 2164 C CA . TYR A 1 279 ? -5.590 -1.921 -7.622 1.00 92.38 279 TYR A CA 1
ATOM 2165 C C . TYR A 1 279 ? -5.027 -2.451 -8.947 1.00 92.38 279 TYR A C 1
ATOM 2167 O O . TYR A 1 279 ? -3.823 -2.367 -9.189 1.00 92.38 279 TYR A O 1
ATOM 2175 N N . ALA A 1 280 ? -5.898 -2.940 -9.837 1.00 94.50 280 ALA A N 1
ATOM 2176 C CA . ALA A 1 280 ? -5.490 -3.406 -11.159 1.00 94.50 280 ALA A CA 1
ATOM 2177 C C . ALA A 1 280 ? -4.856 -2.266 -11.969 1.00 94.50 280 ALA A C 1
ATOM 2179 O O . ALA A 1 280 ? -3.793 -2.453 -12.555 1.00 94.50 280 ALA A O 1
ATOM 2180 N N . MET A 1 281 ? -5.436 -1.064 -11.916 1.00 94.62 281 MET A N 1
ATOM 2181 C CA . MET A 1 281 ? -4.899 0.129 -12.576 1.00 94.62 281 MET A CA 1
ATOM 2182 C C . MET A 1 281 ? -3.493 0.477 -12.099 1.00 94.62 281 MET A C 1
ATOM 2184 O O . MET A 1 281 ? -2.597 0.712 -12.910 1.00 94.62 281 MET A O 1
ATOM 2188 N N . TYR A 1 282 ? -3.276 0.448 -10.786 1.00 93.62 282 TYR A N 1
ATOM 2189 C CA . TYR A 1 282 ? -1.983 0.732 -10.181 1.00 93.62 282 TYR A CA 1
ATOM 2190 C C . TYR A 1 282 ? -0.889 -0.255 -10.618 1.00 93.62 282 TYR A C 1
ATOM 2192 O O . TYR A 1 282 ? 0.260 0.146 -10.810 1.00 93.62 282 TYR A O 1
ATOM 2200 N N . ILE A 1 283 ? -1.234 -1.528 -10.817 1.00 94.75 283 ILE A N 1
ATOM 2201 C CA . ILE A 1 283 ? -0.296 -2.568 -11.257 1.00 94.75 283 ILE A CA 1
ATOM 2202 C C . ILE A 1 283 ? -0.091 -2.569 -12.773 1.00 94.75 283 ILE A C 1
ATOM 2204 O O . ILE A 1 283 ? 1.023 -2.807 -13.240 1.00 94.75 283 ILE A O 1
ATOM 2208 N N . LEU A 1 284 ? -1.145 -2.303 -13.543 1.00 95.75 284 LEU A N 1
ATOM 2209 C CA . LEU A 1 284 ? -1.119 -2.354 -15.002 1.00 95.75 284 LEU A CA 1
ATOM 2210 C C . LEU A 1 284 ? -0.520 -1.097 -15.639 1.00 95.75 284 LEU A C 1
ATOM 2212 O O . LEU A 1 284 ? -0.125 -1.148 -16.801 1.00 95.75 284 LEU A O 1
ATOM 2216 N N . GLN A 1 285 ? -0.404 0.016 -14.910 1.00 93.38 285 GLN A N 1
ATOM 2217 C CA . GLN A 1 285 ? 0.092 1.270 -15.485 1.00 93.38 285 GLN A CA 1
ATOM 2218 C C . GLN A 1 285 ? 1.475 1.119 -16.140 1.00 93.38 285 GLN A C 1
ATOM 2220 O O . GLN A 1 285 ? 1.667 1.570 -17.260 1.00 93.38 285 GLN A O 1
ATOM 2225 N N . MET A 1 286 ? 2.428 0.433 -15.501 1.00 90.94 286 MET A N 1
ATOM 2226 C CA . MET A 1 286 ? 3.773 0.265 -16.062 1.00 90.94 286 MET A CA 1
ATOM 2227 C C . MET A 1 286 ? 3.806 -0.642 -17.296 1.00 90.94 286 MET A C 1
ATOM 2229 O O . MET A 1 286 ? 4.319 -0.187 -18.316 1.00 90.94 286 MET A O 1
ATOM 2233 N N . PRO A 1 287 ? 3.260 -1.877 -17.269 1.00 94.00 287 PRO A N 1
ATOM 2234 C CA . PRO A 1 287 ? 3.246 -2.726 -18.459 1.00 94.00 287 PRO A CA 1
ATOM 2235 C C . PRO A 1 287 ? 2.496 -2.079 -1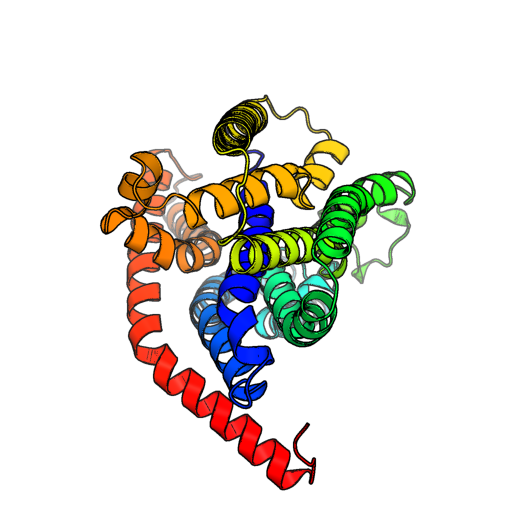9.623 1.00 94.00 287 PRO A C 1
ATOM 2237 O O . PRO A 1 287 ? 2.996 -2.100 -20.743 1.00 94.00 287 PRO A O 1
ATOM 2240 N N . VAL A 1 288 ? 1.326 -1.478 -19.379 1.00 93.94 288 VAL A N 1
ATOM 2241 C CA . VAL A 1 288 ? 0.529 -0.851 -20.447 1.00 93.94 288 VAL A CA 1
ATOM 2242 C C . VAL A 1 288 ? 1.306 0.292 -21.092 1.00 93.94 288 VAL A C 1
ATOM 2244 O O . VAL A 1 288 ? 1.412 0.346 -22.315 1.00 93.94 288 VAL A O 1
ATOM 2247 N N . MET A 1 289 ? 1.911 1.167 -20.287 1.00 90.56 289 MET A N 1
ATOM 2248 C CA . MET A 1 289 ? 2.693 2.286 -20.812 1.00 90.56 289 MET A CA 1
ATOM 2249 C C . MET A 1 289 ? 3.975 1.823 -21.515 1.00 90.56 289 MET A C 1
ATOM 2251 O O . MET A 1 289 ? 4.327 2.393 -22.543 1.00 90.56 289 MET A O 1
ATOM 2255 N N . ALA A 1 290 ? 4.633 0.766 -21.027 1.00 90.31 290 ALA A N 1
ATOM 2256 C CA . ALA A 1 290 ? 5.809 0.184 -21.674 1.00 90.31 290 ALA A CA 1
ATOM 2257 C C . ALA A 1 290 ? 5.481 -0.397 -23.060 1.00 90.31 290 ALA A C 1
ATOM 2259 O O . ALA A 1 290 ? 6.217 -0.165 -24.018 1.00 90.31 290 ALA A O 1
ATOM 2260 N N . TRP A 1 291 ? 4.355 -1.103 -23.195 1.00 92.94 291 TRP A N 1
ATOM 2261 C CA . TRP A 1 291 ? 3.902 -1.634 -24.484 1.00 92.94 291 TRP A CA 1
ATOM 2262 C C . TRP A 1 291 ? 3.463 -0.543 -25.458 1.00 92.94 291 TRP A C 1
ATOM 2264 O O . TRP A 1 291 ? 3.766 -0.633 -26.648 1.00 92.94 291 TRP A O 1
ATOM 2274 N N . LEU A 1 292 ? 2.785 0.497 -24.968 1.00 91.38 292 LEU A N 1
ATOM 2275 C CA . LEU A 1 292 ? 2.410 1.647 -25.791 1.00 91.38 292 LEU A CA 1
ATOM 2276 C C . LEU A 1 292 ? 3.646 2.371 -26.324 1.00 91.38 292 LEU A C 1
ATOM 2278 O O . LEU A 1 292 ? 3.738 2.598 -27.528 1.00 91.38 292 LEU A O 1
ATOM 2282 N N . ASP A 1 293 ? 4.608 2.682 -25.452 1.00 88.81 293 ASP A N 1
ATOM 2283 C CA . ASP A 1 293 ? 5.879 3.309 -25.833 1.00 88.81 293 ASP A CA 1
ATOM 2284 C C . ASP A 1 293 ? 6.646 2.457 -26.853 1.00 88.81 293 ASP A C 1
ATOM 2286 O O . ASP A 1 293 ? 7.078 2.960 -27.892 1.00 88.81 293 ASP A O 1
ATOM 2290 N N . TRP A 1 294 ? 6.737 1.145 -26.616 1.00 90.62 294 TRP A N 1
ATOM 2291 C CA . TRP A 1 294 ? 7.359 0.212 -27.553 1.00 90.62 294 TRP A CA 1
ATOM 2292 C C . TRP A 1 294 ? 6.674 0.219 -28.930 1.00 90.62 294 TRP A C 1
ATOM 2294 O O . TRP A 1 294 ? 7.355 0.283 -29.956 1.00 90.62 294 TRP A O 1
ATOM 2304 N N . GLY A 1 295 ? 5.338 0.198 -28.972 1.00 90.12 295 GLY A N 1
ATOM 2305 C CA . GLY A 1 295 ? 4.565 0.213 -30.217 1.00 90.12 295 GLY A CA 1
ATOM 2306 C C . GLY A 1 295 ? 4.678 1.532 -30.986 1.00 90.12 295 GLY A C 1
ATOM 2307 O O . GLY A 1 295 ? 4.859 1.524 -32.204 1.00 90.12 295 GLY A O 1
ATOM 2308 N N . MET A 1 296 ? 4.642 2.669 -30.287 1.00 88.12 296 MET A N 1
ATOM 2309 C CA . MET A 1 296 ? 4.801 3.995 -30.900 1.00 88.12 296 MET A CA 1
ATOM 2310 C C . MET A 1 296 ? 6.182 4.169 -31.529 1.00 88.12 296 MET A C 1
ATOM 2312 O O . MET A 1 296 ? 6.273 4.610 -32.676 1.00 88.12 296 MET A O 1
ATOM 2316 N N . LYS A 1 297 ? 7.244 3.721 -30.846 1.00 88.62 297 LYS A N 1
ATOM 2317 C CA . LYS A 1 297 ? 8.611 3.731 -31.390 1.00 88.62 297 LYS A CA 1
ATOM 2318 C C . LYS A 1 297 ? 8.727 2.934 -32.690 1.00 88.62 297 LYS A C 1
ATOM 2320 O O . LYS A 1 297 ? 9.420 3.358 -33.6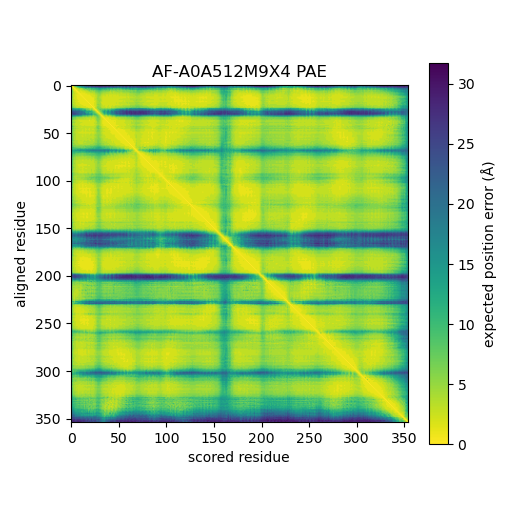08 1.00 88.62 297 LYS A O 1
ATOM 2325 N N . ARG A 1 298 ? 8.011 1.808 -32.815 1.00 88.88 298 ARG A N 1
ATOM 2326 C CA . ARG A 1 298 ? 7.955 1.015 -34.061 1.00 88.88 298 ARG A CA 1
ATOM 2327 C C . ARG A 1 298 ? 7.227 1.725 -35.201 1.00 88.88 298 ARG A C 1
ATOM 2329 O O . ARG A 1 298 ? 7.501 1.425 -36.357 1.00 88.88 298 ARG A O 1
ATOM 2336 N N . CYS A 1 299 ? 6.345 2.666 -34.879 1.00 88.75 299 CYS A N 1
ATOM 2337 C CA . CYS A 1 299 ? 5.636 3.500 -35.847 1.00 88.75 299 CYS A CA 1
ATOM 2338 C C . CYS A 1 299 ? 6.375 4.816 -36.162 1.00 88.75 299 CYS A C 1
ATOM 2340 O O . CYS A 1 299 ? 5.818 5.663 -36.853 1.00 88.75 299 CYS A O 1
ATOM 2342 N N . GLY A 1 300 ? 7.597 5.016 -35.646 1.00 86.94 300 GLY A N 1
ATOM 2343 C CA . GLY A 1 300 ? 8.365 6.252 -35.835 1.00 86.94 300 GLY A CA 1
ATOM 2344 C C . GLY A 1 300 ? 7.850 7.449 -35.027 1.00 86.94 300 GLY A C 1
ATOM 2345 O O . GLY A 1 300 ? 8.194 8.584 -35.339 1.00 86.94 300 GLY A O 1
ATOM 2346 N N . LEU A 1 301 ? 7.018 7.215 -34.006 1.00 84.88 301 LEU A N 1
ATOM 2347 C CA . LEU A 1 301 ? 6.519 8.259 -33.111 1.00 84.88 301 LEU A CA 1
ATOM 2348 C C . LEU A 1 301 ? 7.433 8.372 -31.884 1.00 84.88 301 LEU A C 1
ATOM 2350 O O . LEU A 1 301 ? 7.659 7.388 -31.176 1.00 84.88 301 LEU A O 1
ATOM 2354 N N . GLU A 1 302 ? 7.939 9.576 -31.615 1.00 77.88 302 GLU A N 1
ATOM 2355 C CA . GLU A 1 302 ? 8.778 9.849 -30.447 1.00 77.88 302 GLU A CA 1
ATOM 2356 C C . GLU A 1 302 ? 7.946 10.333 -29.253 1.00 77.88 302 GLU A C 1
ATOM 2358 O O . GLU A 1 302 ? 7.363 11.418 -29.264 1.00 77.88 302 GLU A O 1
ATOM 2363 N N . GLY A 1 303 ? 7.934 9.526 -28.191 1.00 66.88 303 GLY A N 1
ATOM 2364 C CA . GLY A 1 303 ? 7.316 9.865 -26.912 1.00 66.88 303 GLY A CA 1
ATOM 2365 C C . GLY A 1 303 ? 5.784 9.804 -26.893 1.00 66.88 303 GLY A C 1
ATOM 2366 O O . GLY A 1 303 ? 5.094 9.748 -27.910 1.00 66.88 303 GLY A O 1
ATOM 2367 N N . LEU A 1 304 ? 5.229 9.816 -25.679 1.00 70.44 304 LEU A N 1
ATOM 2368 C CA . LEU A 1 304 ? 3.787 9.908 -25.457 1.00 70.44 304 LEU A CA 1
ATOM 2369 C C . LEU A 1 304 ? 3.331 11.353 -25.659 1.00 70.44 304 LEU A C 1
ATOM 2371 O O . LEU A 1 304 ? 3.397 12.174 -24.743 1.00 70.44 304 LEU A O 1
ATOM 2375 N N . SER A 1 305 ? 2.839 11.657 -26.857 1.00 80.69 305 SER A N 1
ATOM 2376 C CA . SER A 1 305 ? 2.067 12.877 -27.101 1.00 80.69 305 SER A CA 1
ATOM 2377 C C . SER A 1 305 ? 0.847 12.945 -26.165 1.00 80.69 305 SER A C 1
ATOM 2379 O O . SER A 1 305 ? 0.393 11.923 -25.648 1.00 80.69 305 SER A O 1
ATOM 2381 N N . LEU A 1 306 ? 0.272 14.135 -25.946 1.00 80.44 306 LEU A N 1
ATOM 2382 C CA . LEU A 1 306 ? -0.943 14.277 -25.127 1.00 80.44 306 LEU A CA 1
ATOM 2383 C C . LEU A 1 306 ? -2.095 13.357 -25.611 1.00 80.44 306 LEU A C 1
ATOM 2385 O O . LEU A 1 306 ? -2.717 12.706 -24.768 1.00 80.44 306 LEU A O 1
ATOM 2389 N N . PRO A 1 307 ? -2.342 13.203 -26.932 1.00 80.31 307 PRO A N 1
ATOM 2390 C CA . PRO A 1 307 ? -3.267 12.188 -27.441 1.00 80.31 307 PRO A CA 1
ATOM 2391 C C . PRO A 1 307 ? -2.846 10.752 -27.104 1.00 80.31 307 PRO A C 1
ATOM 2393 O O . PRO A 1 307 ? -3.686 9.960 -26.682 1.00 80.31 307 PRO A O 1
ATOM 2396 N N . GLY A 1 308 ? -1.556 10.418 -27.231 1.00 79.94 308 GLY A N 1
ATOM 2397 C CA . GLY A 1 308 ? -1.023 9.101 -26.865 1.00 79.94 308 GLY A CA 1
ATOM 2398 C C . GLY A 1 308 ? -1.224 8.773 -25.383 1.00 79.94 308 GLY A C 1
ATOM 2399 O O . GLY A 1 308 ? -1.624 7.661 -25.042 1.00 79.94 308 GLY A O 1
ATOM 2400 N N . PHE A 1 309 ? -1.044 9.759 -24.501 1.00 83.81 309 PHE A N 1
ATOM 2401 C CA . PHE A 1 309 ? -1.372 9.632 -23.082 1.00 83.81 309 PHE A CA 1
ATOM 2402 C C . PHE A 1 309 ? -2.871 9.393 -22.860 1.00 83.81 309 PHE A C 1
ATOM 2404 O O . PHE A 1 309 ? -3.235 8.519 -22.078 1.00 83.81 309 PHE A O 1
ATOM 2411 N N . GLY A 1 310 ? -3.743 10.119 -23.569 1.00 87.44 310 GLY A N 1
ATOM 2412 C CA . GLY A 1 310 ? -5.194 9.922 -23.496 1.00 87.44 310 GLY A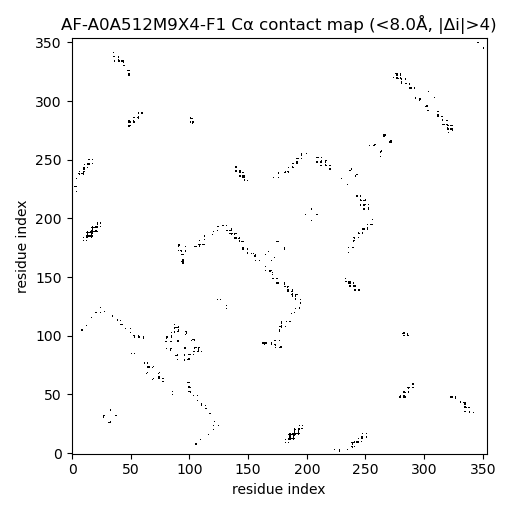 CA 1
ATOM 2413 C C . GLY A 1 310 ? -5.619 8.510 -23.908 1.00 87.44 310 GLY A C 1
ATOM 2414 O O . GLY A 1 310 ? -6.362 7.851 -23.180 1.00 87.44 310 GLY A O 1
ATOM 2415 N N . VAL A 1 311 ? -5.085 8.009 -25.026 1.00 87.12 311 VAL A N 1
ATOM 2416 C CA . VAL A 1 311 ? -5.302 6.625 -25.480 1.00 87.12 311 VAL A CA 1
ATOM 2417 C C . VAL A 1 311 ? -4.795 5.631 -24.438 1.00 87.12 311 VAL A C 1
ATOM 2419 O O . VAL A 1 311 ? -5.516 4.700 -24.081 1.00 87.12 311 VAL A O 1
ATOM 2422 N N . GLY A 1 312 ? -3.593 5.851 -23.901 1.00 89.38 312 GLY A N 1
ATOM 2423 C CA . GLY A 1 312 ? -3.019 4.987 -22.875 1.00 89.38 312 GLY A CA 1
ATOM 2424 C C . GLY A 1 312 ? -3.828 4.957 -21.585 1.00 89.38 312 GLY A C 1
ATOM 2425 O O . GLY A 1 312 ? -4.040 3.886 -21.023 1.00 89.38 312 GLY A O 1
ATOM 2426 N N . PHE A 1 313 ? -4.359 6.099 -21.154 1.00 90.94 313 PHE A N 1
ATOM 2427 C CA . PHE A 1 313 ? -5.217 6.196 -19.978 1.00 90.94 313 PHE A CA 1
ATOM 2428 C C . PHE A 1 313 ? -6.549 5.458 -20.167 1.00 90.94 313 PHE A C 1
ATOM 2430 O O . PHE A 1 313 ? -6.984 4.723 -19.275 1.00 90.94 313 PHE A O 1
ATOM 2437 N N . VAL A 1 314 ? -7.186 5.607 -21.334 1.00 93.00 314 VAL A N 1
ATOM 2438 C CA . VAL A 1 314 ? -8.418 4.877 -21.669 1.00 93.00 314 VAL A CA 1
ATOM 2439 C C . VAL A 1 314 ? -8.147 3.375 -21.717 1.00 93.00 314 VAL A C 1
ATOM 2441 O O . VAL A 1 314 ? -8.858 2.609 -21.068 1.00 93.00 314 VAL A O 1
ATOM 2444 N N . LEU A 1 315 ? -7.089 2.953 -22.417 1.00 93.44 315 LEU A N 1
ATOM 2445 C CA . LEU A 1 315 ? -6.697 1.549 -22.510 1.00 93.44 315 LEU A CA 1
ATOM 2446 C C . LEU A 1 315 ? -6.407 0.959 -21.127 1.00 93.44 315 LEU A C 1
ATOM 2448 O O . LEU A 1 315 ? -6.933 -0.098 -20.789 1.00 93.44 315 LEU A O 1
ATOM 2452 N N . LEU A 1 316 ? -5.627 1.664 -20.306 1.00 95.12 316 LEU A N 1
ATOM 2453 C CA . LEU A 1 316 ? -5.323 1.271 -18.935 1.00 95.12 316 LEU A CA 1
ATOM 2454 C C . LEU A 1 316 ? -6.602 1.103 -18.111 1.00 95.12 316 LEU A C 1
ATOM 2456 O O . LEU A 1 316 ? -6.759 0.094 -17.430 1.00 95.12 316 LEU A O 1
ATOM 2460 N N . THR A 1 317 ? -7.534 2.053 -18.193 1.00 94.19 317 THR A N 1
ATOM 2461 C CA . THR A 1 317 ? -8.805 1.992 -17.457 1.00 94.19 317 THR A CA 1
ATOM 2462 C C . THR A 1 317 ? -9.637 0.784 -17.890 1.00 94.19 317 THR A C 1
ATOM 2464 O O . THR A 1 317 ? -10.107 0.023 -17.044 1.00 94.19 317 THR A O 1
ATOM 2467 N N . LEU A 1 318 ? -9.776 0.556 -19.199 1.00 94.81 318 LEU A N 1
ATOM 2468 C CA . LEU A 1 318 ? -10.523 -0.581 -19.743 1.00 94.81 318 LEU A CA 1
ATOM 2469 C C . LEU A 1 318 ? -9.890 -1.922 -19.353 1.00 94.81 318 LEU A C 1
ATOM 2471 O O . LEU A 1 318 ? -10.594 -2.809 -18.873 1.00 94.81 318 LEU A O 1
ATOM 2475 N N . LEU A 1 319 ? -8.569 -2.059 -19.494 1.00 95.06 319 LEU A N 1
ATOM 2476 C CA . LEU A 1 319 ? -7.840 -3.264 -19.088 1.00 95.06 319 LEU A CA 1
ATOM 2477 C C . LEU A 1 319 ? -7.946 -3.513 -17.583 1.00 95.06 319 LEU A C 1
ATOM 2479 O O . LEU A 1 319 ? -8.085 -4.660 -17.169 1.00 95.06 319 LEU A O 1
ATOM 2483 N N . SER A 1 320 ? -7.945 -2.458 -16.768 1.00 95.62 320 SER A N 1
ATOM 2484 C CA . SER A 1 320 ? -8.118 -2.570 -15.316 1.00 95.62 320 SER A CA 1
ATOM 2485 C C . SER A 1 320 ? -9.508 -3.082 -14.958 1.00 95.62 320 SER A C 1
ATOM 2487 O O . SER A 1 320 ? -9.625 -4.012 -14.168 1.00 95.62 320 SER A O 1
ATOM 2489 N N . LEU A 1 321 ? -10.559 -2.551 -15.593 1.00 94.44 321 LEU A N 1
ATOM 2490 C CA . LEU A 1 321 ? -11.934 -3.023 -15.402 1.00 94.44 321 LEU A CA 1
ATOM 2491 C C . LEU A 1 321 ? -12.109 -4.483 -15.843 1.00 94.44 321 LEU A C 1
ATOM 2493 O O . LEU A 1 321 ? -12.777 -5.260 -15.160 1.00 94.44 321 LEU A O 1
ATOM 2497 N N . LEU A 1 322 ? -11.508 -4.866 -16.973 1.00 94.06 322 LEU A N 1
ATOM 2498 C CA . LEU A 1 322 ? -11.516 -6.248 -17.457 1.00 94.06 322 LEU A CA 1
ATOM 2499 C C . LEU A 1 322 ? -10.770 -7.180 -16.499 1.00 94.06 322 LEU A C 1
ATOM 2501 O O . LEU A 1 322 ? -11.289 -8.243 -16.163 1.00 94.06 322 LEU A O 1
ATOM 2505 N N . CYS A 1 323 ? -9.596 -6.761 -16.022 1.00 93.69 323 CYS A N 1
ATOM 2506 C CA . CYS A 1 323 ? -8.811 -7.500 -15.044 1.00 93.69 323 CYS A CA 1
ATOM 2507 C C . CYS A 1 323 ? -9.620 -7.720 -13.763 1.00 93.69 323 CYS A C 1
ATOM 2509 O O . CYS A 1 323 ? -9.767 -8.860 -13.341 1.00 93.69 323 CYS A O 1
ATOM 2511 N N . THR A 1 324 ? -10.224 -6.675 -13.192 1.00 92.06 324 THR A N 1
ATOM 2512 C CA . THR A 1 324 ? -11.049 -6.784 -11.977 1.00 92.06 324 THR A CA 1
ATOM 2513 C C . THR A 1 324 ? -12.241 -7.722 -12.166 1.00 92.06 324 THR A C 1
ATOM 2515 O O . THR A 1 324 ? -12.480 -8.580 -11.322 1.00 92.06 324 THR A O 1
ATOM 2518 N N . ARG A 1 325 ? -12.948 -7.647 -13.301 1.00 91.38 325 ARG A N 1
ATOM 2519 C CA . ARG A 1 325 ? -14.046 -8.586 -13.598 1.00 91.38 325 ARG A CA 1
ATOM 2520 C C . ARG A 1 325 ? -13.571 -10.034 -13.696 1.00 91.38 325 ARG A C 1
ATOM 2522 O O . ARG A 1 325 ? -14.259 -10.938 -13.229 1.00 91.38 325 ARG A O 1
ATOM 2529 N N . TRP A 1 326 ? -12.415 -10.260 -14.316 1.00 91.56 326 TRP A N 1
ATOM 2530 C CA . TRP A 1 326 ? -11.810 -11.588 -14.388 1.00 91.56 326 TRP A CA 1
ATOM 2531 C C . TRP A 1 326 ? -11.410 -12.096 -12.996 1.00 91.56 326 TRP A C 1
ATOM 2533 O O . TRP A 1 326 ? -11.695 -13.244 -12.652 1.00 91.56 326 TRP A O 1
ATOM 2543 N N . GLU A 1 327 ? -10.825 -11.233 -12.162 1.00 88.31 327 GLU A N 1
ATOM 2544 C CA . GLU A 1 327 ? -10.482 -11.575 -10.784 1.00 88.31 327 GLU A CA 1
ATOM 2545 C C . GLU A 1 327 ? -11.699 -12.003 -9.973 1.00 88.31 327 GLU A C 1
ATOM 2547 O O . GLU A 1 327 ? -11.613 -12.987 -9.243 1.00 88.31 327 GLU A O 1
ATOM 2552 N N . ASP A 1 328 ? -12.824 -11.298 -10.093 1.00 86.75 328 ASP A N 1
ATOM 2553 C CA . ASP A 1 328 ? -14.046 -11.633 -9.359 1.00 86.75 328 ASP A CA 1
ATOM 2554 C C . ASP A 1 328 ? -14.551 -13.045 -9.696 1.00 86.75 328 ASP A C 1
ATOM 2556 O O . ASP A 1 328 ? -15.040 -13.753 -8.811 1.00 86.75 328 ASP A O 1
ATOM 2560 N N . GLY A 1 329 ? -14.361 -13.493 -10.942 1.00 86.44 329 GLY A N 1
ATOM 2561 C CA . GLY A 1 329 ? -14.677 -14.855 -11.375 1.00 86.44 329 GLY A CA 1
ATOM 2562 C C . GLY A 1 329 ? -13.721 -15.919 -10.823 1.00 86.44 329 GLY A C 1
ATOM 2563 O O . GLY A 1 329 ? -14.163 -16.980 -10.388 1.00 86.44 329 GLY A O 1
ATOM 2564 N N . VAL A 1 330 ? -12.412 -15.644 -10.799 1.00 86.25 330 VAL A N 1
ATOM 2565 C CA . VAL A 1 330 ? -11.375 -16.642 -10.451 1.00 86.25 330 VAL A CA 1
ATOM 2566 C C . VAL A 1 330 ? -11.076 -16.697 -8.946 1.00 86.25 330 VAL A C 1
ATOM 2568 O O . VAL A 1 330 ? -10.706 -17.742 -8.401 1.00 86.25 330 VAL A O 1
ATOM 2571 N N . ARG A 1 331 ? -11.251 -15.582 -8.230 1.00 84.56 331 ARG A N 1
ATOM 2572 C CA . ARG A 1 331 ? -10.895 -15.422 -6.811 1.00 84.56 331 ARG A CA 1
ATOM 2573 C C . ARG A 1 331 ? -11.503 -16.482 -5.882 1.00 84.56 331 ARG A C 1
ATOM 2575 O O . ARG A 1 331 ? -10.767 -16.942 -4.998 1.00 84.56 331 ARG A O 1
ATOM 2582 N N . PRO A 1 332 ? -12.776 -16.911 -6.020 1.00 85.56 332 PRO A N 1
ATOM 2583 C CA . PRO A 1 332 ? -13.345 -17.953 -5.164 1.00 85.56 332 PRO A CA 1
ATOM 2584 C C . PRO A 1 332 ? -12.620 -19.296 -5.306 1.00 85.56 332 PRO A C 1
ATOM 2586 O O . PRO A 1 332 ? -12.288 -19.929 -4.300 1.00 85.56 332 PRO A O 1
ATOM 2589 N N . GLU A 1 333 ? -12.334 -19.712 -6.540 1.00 84.81 333 GLU A N 1
ATOM 2590 C CA . GLU A 1 333 ? -11.643 -20.969 -6.832 1.00 84.81 333 GLU A CA 1
ATOM 2591 C C . GLU A 1 333 ? -10.182 -20.911 -6.402 1.00 84.81 333 GLU A C 1
ATOM 2593 O O . GLU A 1 333 ? -9.709 -21.803 -5.696 1.00 84.81 333 GLU A O 1
ATOM 2598 N N . PHE A 1 334 ? -9.492 -19.817 -6.718 1.00 83.38 334 PHE A N 1
ATOM 2599 C CA . PHE A 1 334 ? -8.108 -19.604 -6.312 1.00 83.38 334 PHE A CA 1
ATOM 2600 C C . PHE A 1 334 ? -7.951 -19.636 -4.782 1.00 83.38 334 PHE A C 1
ATOM 2602 O O . PHE A 1 334 ? -7.099 -20.343 -4.240 1.00 83.38 334 PHE A O 1
ATOM 2609 N N . THR A 1 335 ? -8.845 -18.957 -4.055 1.00 81.06 335 THR A N 1
ATOM 2610 C CA . THR A 1 335 ? -8.871 -18.977 -2.581 1.00 81.06 335 THR A CA 1
ATOM 2611 C C . THR A 1 335 ? -9.138 -20.385 -2.037 1.00 81.06 335 THR A C 1
ATOM 2613 O O . THR A 1 335 ? -8.544 -20.792 -1.030 1.00 81.06 335 THR A O 1
ATOM 2616 N N . ARG A 1 336 ? -10.015 -21.155 -2.697 1.00 84.06 336 ARG A N 1
ATOM 2617 C CA . ARG A 1 336 ? -10.315 -22.548 -2.336 1.00 84.06 336 ARG A CA 1
ATOM 2618 C C . ARG A 1 336 ? -9.086 -23.438 -2.523 1.00 84.06 336 ARG A C 1
ATOM 2620 O O . ARG A 1 336 ? -8.731 -24.158 -1.591 1.00 84.06 336 ARG A O 1
ATOM 2627 N N . VAL A 1 337 ? -8.410 -23.347 -3.671 1.00 83.69 337 VAL A N 1
ATOM 2628 C CA . VAL A 1 337 ? -7.178 -24.095 -3.973 1.00 83.69 337 VAL A CA 1
ATOM 2629 C C . VAL A 1 337 ? -6.091 -23.789 -2.950 1.00 83.69 337 VAL A C 1
ATOM 2631 O O . VAL A 1 337 ? -5.560 -24.719 -2.347 1.00 83.69 337 VAL A O 1
ATOM 2634 N N . LEU A 1 338 ? -5.826 -22.512 -2.661 1.00 83.81 338 LEU A N 1
ATOM 2635 C CA . LEU A 1 338 ? -4.851 -22.126 -1.637 1.00 83.81 338 LEU A CA 1
ATOM 2636 C C . LEU A 1 338 ? -5.186 -22.737 -0.272 1.00 83.81 338 LEU A C 1
ATOM 2638 O O . LEU A 1 338 ? -4.321 -23.301 0.395 1.00 83.81 338 LEU A O 1
ATOM 2642 N N . THR A 1 339 ? -6.457 -22.684 0.132 1.00 81.69 339 THR A N 1
ATOM 2643 C CA . THR A 1 339 ? -6.901 -23.263 1.408 1.00 81.69 339 THR A CA 1
ATOM 2644 C C . THR A 1 339 ? -6.673 -24.782 1.458 1.00 81.69 339 THR A C 1
ATOM 2646 O O . THR A 1 339 ? -6.229 -25.290 2.490 1.00 81.69 339 THR A O 1
ATOM 2649 N N . MET A 1 340 ? -6.919 -25.493 0.349 1.00 81.88 340 MET A N 1
ATOM 2650 C CA . MET A 1 340 ? -6.673 -26.937 0.218 1.00 81.88 340 MET A CA 1
ATOM 2651 C C . MET A 1 340 ? -5.180 -27.293 0.244 1.00 81.88 340 MET A C 1
ATOM 2653 O O . MET A 1 340 ? -4.782 -28.257 0.904 1.00 81.88 340 MET A O 1
ATOM 2657 N N . VAL A 1 341 ? -4.338 -26.518 -0.444 1.00 80.38 341 VAL A N 1
ATOM 2658 C CA . VAL A 1 341 ? -2.878 -26.709 -0.440 1.00 80.38 341 VAL A CA 1
ATOM 2659 C C . VAL A 1 341 ? -2.337 -26.547 0.980 1.00 80.38 341 VAL A C 1
ATOM 2661 O O . VAL A 1 341 ? -1.643 -27.433 1.481 1.00 80.38 341 VAL A O 1
ATOM 2664 N N . PHE A 1 342 ? -2.746 -25.486 1.684 1.00 78.25 342 PHE A N 1
ATOM 2665 C CA . PHE A 1 342 ? -2.357 -25.277 3.078 1.00 78.25 342 PHE A CA 1
ATOM 2666 C C . PHE A 1 342 ? -2.852 -26.389 4.013 1.00 78.25 342 PHE A C 1
ATOM 2668 O O . PHE A 1 342 ? -2.147 -26.745 4.959 1.00 78.25 342 PHE A O 1
ATOM 2675 N N . SER A 1 343 ? -4.045 -26.958 3.786 1.00 78.25 343 SER A N 1
ATOM 2676 C CA . SER A 1 343 ? -4.518 -28.081 4.606 1.00 78.25 343 SER A CA 1
ATOM 2677 C C . SER A 1 343 ? -3.704 -29.350 4.370 1.00 78.25 343 SER A C 1
ATOM 2679 O O . SER A 1 343 ? -3.315 -29.993 5.342 1.00 78.25 343 SER A O 1
ATOM 2681 N N . ARG A 1 344 ? -3.401 -29.685 3.109 1.00 77.38 344 ARG A N 1
ATOM 2682 C CA . ARG A 1 344 ? -2.607 -30.874 2.764 1.00 77.38 344 ARG A CA 1
ATOM 2683 C C . ARG A 1 344 ? -1.185 -30.778 3.308 1.00 77.38 344 ARG A C 1
ATOM 2685 O O . ARG A 1 344 ? -0.733 -31.718 3.953 1.00 77.38 344 ARG A O 1
ATOM 2692 N N . TRP A 1 345 ? -0.535 -29.625 3.139 1.00 74.12 345 TRP A N 1
ATOM 2693 C CA . TRP A 1 345 ? 0.813 -29.386 3.661 1.00 74.12 345 TRP A CA 1
ATOM 2694 C C . TRP A 1 345 ? 0.888 -29.553 5.184 1.00 74.12 345 TRP A C 1
ATOM 2696 O O . TRP A 1 345 ? 1.833 -30.136 5.704 1.00 74.12 345 TRP A O 1
ATOM 2706 N N . ARG A 1 346 ? -0.133 -29.104 5.924 1.00 64.75 346 ARG A N 1
ATOM 2707 C CA . ARG A 1 346 ? -0.163 -29.287 7.381 1.00 64.75 346 ARG A CA 1
ATOM 2708 C C . ARG A 1 346 ? -0.373 -30.745 7.787 1.00 64.75 346 ARG A C 1
ATOM 2710 O O . ARG A 1 346 ? 0.261 -31.191 8.738 1.00 64.75 346 ARG A O 1
ATOM 2717 N N . HIS A 1 347 ? -1.249 -31.471 7.086 1.00 71.31 347 HIS A N 1
ATOM 2718 C CA . HIS A 1 347 ? -1.472 -32.897 7.342 1.00 71.31 347 HIS A CA 1
ATOM 2719 C C . HIS A 1 347 ? -0.205 -33.720 7.097 1.00 71.31 347 HIS A C 1
ATOM 2721 O O . HIS A 1 347 ? 0.101 -34.591 7.904 1.00 71.31 347 HIS A O 1
ATOM 2727 N N . SER A 1 348 ? 0.564 -33.406 6.051 1.00 71.94 348 SER A N 1
ATOM 2728 C CA . SER A 1 348 ? 1.813 -34.115 5.753 1.00 71.94 348 SER A CA 1
ATOM 2729 C C . SER A 1 348 ? 2.960 -33.800 6.725 1.00 71.94 348 SER A C 1
ATOM 2731 O O . SER A 1 348 ? 3.909 -34.569 6.783 1.00 71.94 348 SER A O 1
ATOM 2733 N N . HIS A 1 349 ? 2.883 -32.704 7.493 1.00 71.12 349 HIS A N 1
ATOM 2734 C CA . HIS A 1 349 ? 3.938 -32.268 8.425 1.00 71.12 349 HIS A CA 1
ATOM 2735 C C . HIS A 1 349 ? 3.521 -32.294 9.912 1.00 71.12 349 HIS A C 1
ATOM 2737 O O . HIS A 1 349 ? 4.220 -31.740 10.755 1.00 71.12 349 HIS A O 1
ATOM 2743 N N . GLY A 1 350 ? 2.379 -32.900 10.266 1.00 57.97 350 GLY A N 1
ATOM 2744 C CA . GLY A 1 350 ? 2.005 -33.175 11.666 1.00 57.97 350 GLY A CA 1
ATOM 2745 C C . GLY A 1 350 ? 1.773 -31.956 12.582 1.00 57.97 350 GLY A C 1
ATOM 2746 O O . GLY A 1 350 ? 1.677 -32.109 13.799 1.00 57.97 350 GLY A O 1
ATOM 2747 N N . LEU A 1 351 ? 1.665 -30.738 12.043 1.00 56.59 351 LEU A N 1
ATOM 2748 C CA . LEU A 1 351 ? 1.526 -29.514 12.843 1.00 56.59 351 LEU A CA 1
ATOM 2749 C C . LEU A 1 351 ? 0.103 -29.390 13.433 1.00 56.59 351 LEU A C 1
ATOM 2751 O O . LEU A 1 351 ? -0.859 -29.195 12.687 1.00 56.59 351 LEU A O 1
ATOM 2755 N N . LYS A 1 352 ? -0.056 -29.437 14.766 1.00 50.16 352 LYS A N 1
ATOM 2756 C CA . LYS A 1 352 ? -1.350 -29.231 15.469 1.00 50.16 352 LYS A CA 1
ATOM 2757 C C . LYS A 1 352 ? -1.889 -27.797 15.301 1.00 50.16 352 LYS A C 1
ATOM 2759 O O . LYS A 1 352 ? -1.118 -26.880 15.020 1.00 50.16 352 LYS A O 1
ATOM 2764 N N . SER A 1 353 ? -3.214 -27.608 15.398 1.00 51.12 353 SER A N 1
ATOM 2765 C CA . SER A 1 353 ? -3.915 -26.307 15.316 1.00 51.12 353 SER A CA 1
ATOM 2766 C C . SER A 1 353 ? -3.417 -25.313 16.372 1.00 51.12 353 SER A C 1
ATOM 2768 O O . SER A 1 353 ? -3.459 -25.640 17.552 1.00 51.12 353 SER A O 1
ATOM 2770 N N . LEU A 1 354 ? -2.970 -24.131 15.926 1.00 41.66 354 LEU A N 1
ATOM 2771 C CA . LEU A 1 354 ? -2.764 -22.930 16.743 1.00 41.66 354 LEU A CA 1
ATOM 2772 C C . LEU A 1 354 ? -4.005 -22.056 16.617 1.00 41.66 354 LEU A C 1
ATOM 2774 O O . LEU A 1 354 ? -4.514 -21.995 15.465 1.00 41.66 354 LEU A O 1
#

Mean predicted aligned error: 7.2 Å

Foldseek 3Di:
DFPAPLLVLLLVLLQLLQVCLLVCLVVVVDPRDDPLLLLLLLCLLALLLQVVLLVLQLVVLVVCLCPVPPDPVSVVLSVVLNVCQNVLNCLQALLNACRRFNLSLSVSLVSVLSVCNVVLSVVLSPDDLVVLVVLLVVLLVLLLVLLVVVVVDDFDQVVDDPSSDDPDRSSLRSSLRRNVLQNSLSSNSNSLNNSLNVCLPPPDVLVVLVVLLVVLVVVVVCVSPDDDPPDSSVSSSSSSPNSSSSSSSNVSNLVSCCPDPVNVVCVPPVNVLCVLLVSSLSRNLVSLVSVLCVVCVVVVHDDQDPVNVVVSVVVSSVVSSVSSVVSVVCSVVSSVVSSVVVVVVCVVVVDDDD

Secondary structure (DSSP, 8-state):
--TTTTHHHHHHHHHHHHHHHHHHTTTSSSTT--HHHHHHHHHHHHHHHHHHHHHHHHHHHHHHHHHHS-SHHHHHHHHHHHHHHHTT-GGG-GGGTTSS-TTHHHHHHHHHHHHHHHHHHHHHTTS-HHHHHHHHHHHHHHTTHHHHHHHHS---GGGS-GGG--SS-HHHHHHHH-GGGGHHHHHHHHHHHHHHHHHTTS---HHHHHHHHHHHHHHHHHHHHS-----HHHHHHHHTTTTHHHHHHHHHHHHH-TTSHHHHHHTSHHHHHHHHHHHHHHHHHHHHHHHHHHHHHHTT--S--HHHHHHHHHHHHHHHHHHHHHHHHHHHHHHHHHHHHHHHHHHHTT----

pLDDT: mean 85.51, std 12.61, range [30.58, 98.44]

Radius of gyration: 21.68 Å; Cα contacts (8 Å, |Δi|>4): 381; chains: 1; bounding box: 56×57×62 Å

Organism: NCBI:txid748831

Solvent-accessible surface area (backbone atoms only — not comparable to full-atom values): 18986 Å² total; per-residue (Å²): 143,74,92,58,66,59,43,55,54,29,48,50,40,19,48,51,22,16,52,48,28,48,69,42,59,71,35,72,80,43,101,73,66,49,70,59,64,48,51,24,52,52,50,43,67,51,47,62,52,47,49,50,23,39,58,66,20,39,62,62,46,53,48,49,44,56,74,77,46,73,46,79,66,42,54,54,49,51,52,49,38,48,53,30,50,80,67,42,50,25,30,81,38,64,69,41,58,61,67,63,45,57,62,48,34,58,54,17,26,49,54,51,52,57,68,48,37,69,60,51,51,58,56,61,70,71,53,53,71,71,55,37,53,49,51,26,54,50,18,52,58,49,10,44,45,64,31,54,48,58,73,72,49,87,88,68,80,84,84,54,60,79,86,56,66,55,104,52,69,54,68,62,55,29,58,75,33,27,46,74,59,51,44,28,23,21,47,26,9,22,34,42,19,42,47,46,68,69,39,78,82,52,94,64,64,61,68,58,55,52,52,51,32,51,52,28,51,51,50,50,51,51,62,72,66,48,79,82,69,94,44,68,54,60,55,40,18,39,48,23,14,65,53,32,65,40,47,33,44,40,52,46,46,46,71,74,42,56,85,40,71,68,38,48,56,60,64,32,66,70,54,43,53,51,56,66,19,43,61,35,35,60,44,32,49,57,30,53,50,52,51,49,54,54,52,35,50,75,71,73,44,83,75,77,46,75,67,50,44,53,54,48,53,53,51,42,52,53,52,11,48,52,48,43,56,51,43,68,69,47,30,66,57,52,24,48,52,48,43,51,51,57,50,51,56,35,66,78,64,72,62,77,92,127